Protein AF-A0A316YZF2-F1 (afdb_monomer)

Sequence (271 aa):
MAASLDMATRVAEQAQVIENLRSDVAAAATTIAERNAAVTQRDATIAQRDATITQLLMPAAKQDSLSMQARSDAATAEAAEKEAAEKDEMERLAAAAAARATKRTFEEMSIAPRPSAAMGALDYVHRIHQERSPYAAARAALRAEAYHQGIEPPAPYNPLAREIDPAYEAVHKRVDGKWLLKHKQTADADLDAQRNSLRAKLRAKLPASPPQRCASQRHAPHALLLPAPLALLRARTRTATTSMSRRLGAADLTSNSKGKEARTLSVSEMF

Organism: NCBI:txid58919

Solvent-accessible surface area (backbone atoms only — not comparable to full-atom values): 17089 Å² total; per-residue (Å²): 113,71,71,62,51,54,53,52,51,53,50,52,54,50,51,52,52,52,52,52,52,51,52,53,51,52,55,49,51,52,54,49,52,54,52,51,52,55,49,55,54,49,51,54,53,49,53,52,50,52,52,51,50,51,66,57,47,55,57,50,56,52,50,51,51,51,52,52,48,54,53,49,53,50,52,52,49,54,51,52,53,50,52,50,52,53,50,55,51,51,51,50,53,50,52,53,49,52,54,51,52,56,51,49,55,53,54,53,63,72,69,53,75,76,78,63,91,81,65,58,75,63,62,57,55,53,49,52,57,61,78,68,38,72,65,52,60,53,50,52,52,55,49,55,54,34,53,75,70,72,42,81,75,77,75,82,85,57,89,83,70,78,70,86,59,69,68,60,60,53,51,52,58,52,51,54,52,53,53,54,51,54,54,48,55,51,53,52,52,52,50,51,52,52,53,51,53,52,51,52,55,51,59,73,69,48,77,78,73,74,79,78,76,78,78,77,78,71,81,74,77,90,74,87,77,80,89,80,83,88,86,81,88,90,83,81,87,80,80,87,82,89,83,85,92,87,81,89,80,85,88,80,91,79,90,85,88,87,79,90,85,87,82,90,84,80,92,85,79,94,129

Radius of gyration: 51.31 Å; Cα contacts (8 Å, |Δi|>4): 9; chains: 1; bounding box: 116×52×146 Å

Mean predicted aligned error: 21.2 Å

Structure (mmCIF, N/CA/C/O backbone):
data_AF-A0A316YZF2-F1
#
_entry.id   AF-A0A316YZF2-F1
#
loop_
_atom_site.group_PDB
_atom_site.id
_atom_site.type_symbol
_atom_site.label_atom_id
_atom_site.label_alt_id
_atom_site.label_comp_id
_atom_site.label_asym_id
_atom_site.label_entity_id
_atom_site.label_seq_id
_atom_site.pdbx_PDB_ins_code
_atom_site.Cartn_x
_atom_site.Cartn_y
_atom_site.Cartn_z
_atom_site.occupancy
_atom_site.B_iso_or_equiv
_atom_site.auth_seq_id
_atom_site.auth_comp_id
_atom_site.auth_asym_id
_atom_site.auth_atom_id
_atom_site.pdbx_PDB_model_num
ATOM 1 N N . MET A 1 1 ? 49.085 -6.180 -64.109 1.00 73.56 1 MET A N 1
ATOM 2 C CA . MET A 1 1 ? 48.179 -5.013 -64.217 1.00 73.56 1 MET A CA 1
ATOM 3 C C . MET A 1 1 ? 46.718 -5.352 -63.902 1.00 73.56 1 MET A C 1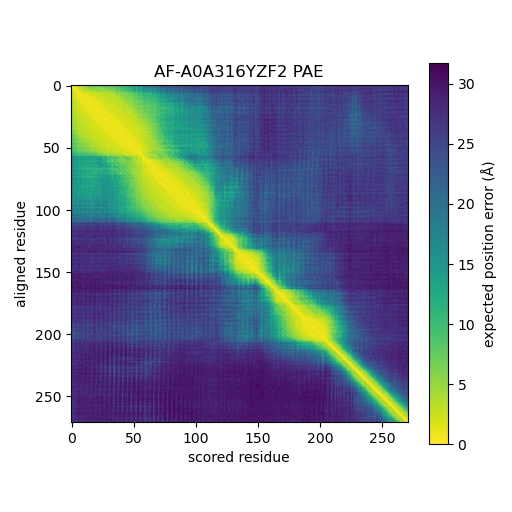
ATOM 5 O O . MET A 1 1 ? 46.104 -4.588 -63.178 1.00 73.56 1 MET A O 1
ATOM 9 N N . ALA A 1 2 ? 46.153 -6.484 -64.350 1.00 81.88 2 ALA A N 1
ATOM 10 C CA . ALA A 1 2 ? 44.760 -6.839 -64.018 1.00 81.88 2 ALA A CA 1
ATOM 11 C C . ALA A 1 2 ? 44.511 -7.076 -62.508 1.00 81.88 2 ALA A C 1
ATOM 13 O O . ALA A 1 2 ? 43.564 -6.537 -61.951 1.00 81.88 2 ALA A O 1
ATOM 14 N N . ALA A 1 3 ? 45.405 -7.801 -61.821 1.00 84.56 3 ALA A N 1
ATOM 15 C CA . ALA A 1 3 ? 45.267 -8.081 -60.385 1.00 84.56 3 ALA A CA 1
ATOM 16 C C . ALA A 1 3 ? 45.357 -6.824 -59.492 1.00 84.56 3 ALA A C 1
ATOM 18 O O . ALA A 1 3 ? 44.678 -6.733 -58.475 1.00 84.56 3 ALA A O 1
ATOM 19 N N . SER A 1 4 ? 46.165 -5.831 -59.882 1.00 85.94 4 SER A N 1
ATOM 20 C CA . SER A 1 4 ? 46.265 -4.557 -59.157 1.00 85.94 4 SER A CA 1
ATOM 21 C C . SER A 1 4 ? 45.021 -3.684 -59.336 1.00 85.94 4 SER A C 1
ATOM 23 O O . SER A 1 4 ? 44.677 -2.930 -58.432 1.00 85.94 4 SER A O 1
ATOM 25 N N . LEU A 1 5 ? 44.339 -3.797 -60.482 1.00 88.56 5 LEU A N 1
ATOM 26 C CA . LEU A 1 5 ? 43.092 -3.081 -60.744 1.00 88.56 5 LEU A CA 1
ATOM 27 C C . LEU A 1 5 ? 41.938 -3.656 -59.901 1.00 88.56 5 LEU A C 1
ATOM 29 O O . LEU A 1 5 ? 41.233 -2.896 -59.252 1.00 88.56 5 LEU A O 1
ATOM 33 N N . ASP A 1 6 ? 41.811 -4.988 -59.835 1.00 95.12 6 ASP A N 1
ATOM 34 C CA . ASP A 1 6 ? 40.805 -5.681 -59.005 1.00 95.12 6 ASP A CA 1
ATOM 35 C C . ASP A 1 6 ? 40.971 -5.354 -57.509 1.00 95.12 6 ASP A C 1
ATOM 37 O O . ASP A 1 6 ? 40.004 -5.052 -56.812 1.00 95.12 6 ASP A O 1
ATOM 41 N N . MET A 1 7 ? 42.213 -5.317 -57.013 1.00 95.38 7 MET A N 1
ATOM 42 C CA . MET A 1 7 ? 42.480 -4.933 -55.623 1.00 95.38 7 MET A CA 1
ATOM 43 C C . MET A 1 7 ? 42.056 -3.486 -55.325 1.00 95.38 7 MET A C 1
ATOM 45 O O . MET A 1 7 ? 41.460 -3.233 -54.279 1.00 95.38 7 MET A O 1
ATOM 49 N N . ALA A 1 8 ? 42.318 -2.545 -56.237 1.00 94.69 8 ALA A N 1
ATOM 50 C CA . ALA A 1 8 ? 41.901 -1.153 -56.076 1.00 94.69 8 ALA A CA 1
ATOM 51 C C . ALA A 1 8 ? 40.369 -1.008 -56.064 1.00 94.69 8 ALA A C 1
ATOM 53 O O . ALA A 1 8 ? 39.833 -0.279 -55.229 1.00 94.69 8 ALA A O 1
ATOM 54 N N . THR A 1 9 ? 39.662 -1.746 -56.927 1.00 96.44 9 THR A N 1
ATOM 55 C CA . THR A 1 9 ? 38.192 -1.777 -56.947 1.00 96.44 9 THR A CA 1
ATOM 56 C C . THR A 1 9 ? 37.626 -2.301 -55.629 1.00 96.44 9 THR A C 1
ATOM 58 O O . THR A 1 9 ? 36.774 -1.648 -55.033 1.00 96.44 9 THR A O 1
ATOM 61 N N . ARG A 1 10 ? 38.158 -3.411 -55.102 1.00 96.94 10 ARG A N 1
ATOM 62 C CA . ARG A 1 10 ? 37.716 -3.963 -53.809 1.00 96.94 10 ARG A CA 1
ATOM 63 C C . ARG A 1 10 ? 37.952 -3.005 -52.643 1.00 96.94 10 ARG A C 1
ATOM 65 O O . ARG A 1 10 ? 37.109 -2.905 -51.757 1.00 96.94 10 ARG A O 1
ATOM 72 N N . VAL A 1 11 ? 39.078 -2.289 -52.632 1.00 97.19 11 VAL A N 1
ATOM 73 C CA . VAL A 1 11 ? 39.357 -1.273 -51.602 1.00 97.19 11 VAL A CA 1
ATOM 74 C C . VAL A 1 11 ? 38.361 -0.113 -51.697 1.00 97.19 11 VAL A C 1
ATOM 76 O O . VAL A 1 11 ? 37.875 0.349 -50.667 1.00 97.19 11 VAL A O 1
ATOM 79 N N . ALA A 1 12 ? 38.011 0.328 -52.908 1.00 96.44 12 ALA A N 1
ATOM 80 C CA . ALA A 1 12 ? 37.011 1.375 -53.109 1.00 96.44 12 ALA A CA 1
ATOM 81 C C . ALA A 1 12 ? 35.610 0.936 -52.641 1.00 96.44 12 ALA A C 1
ATOM 83 O O . ALA A 1 12 ? 34.928 1.689 -51.947 1.00 96.44 12 ALA A O 1
ATOM 84 N N . GLU A 1 13 ? 35.207 -0.299 -52.946 1.00 97.75 13 GLU A N 1
ATOM 85 C CA . GLU A 1 13 ? 33.948 -0.880 -52.461 1.00 97.75 13 GLU A CA 1
ATOM 86 C C . GLU A 1 13 ? 33.918 -0.967 -50.930 1.00 97.75 13 GLU A C 1
ATOM 88 O O . GLU A 1 13 ? 32.940 -0.563 -50.301 1.00 97.75 13 GLU A O 1
ATOM 93 N N . GLN A 1 14 ? 35.006 -1.431 -50.309 1.00 97.88 14 GLN A N 1
ATOM 94 C CA . GLN A 1 14 ? 35.125 -1.480 -48.850 1.00 97.88 14 GLN A CA 1
ATOM 95 C C . GLN A 1 14 ? 35.063 -0.088 -48.215 1.00 97.88 14 GLN A C 1
ATOM 97 O O . GLN A 1 14 ? 34.390 0.084 -47.199 1.00 97.88 14 GLN A O 1
ATOM 102 N N . ALA A 1 15 ? 35.721 0.910 -48.808 1.00 97.69 15 ALA A N 1
ATOM 103 C CA . ALA A 1 15 ? 35.658 2.290 -48.335 1.00 97.69 15 ALA A CA 1
ATOM 104 C C . ALA A 1 15 ? 34.223 2.837 -48.388 1.00 97.69 15 ALA A C 1
ATOM 106 O O . ALA A 1 15 ? 33.769 3.449 -47.421 1.00 97.69 15 ALA A O 1
ATOM 107 N N . GLN A 1 16 ? 33.483 2.546 -49.463 1.00 97.75 16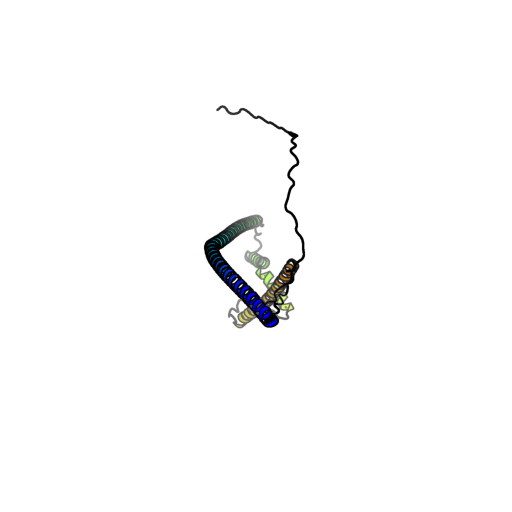 GLN A N 1
ATOM 108 C CA . GLN A 1 16 ? 32.080 2.941 -49.575 1.00 97.75 16 GLN A CA 1
ATOM 109 C C . GLN A 1 16 ? 31.202 2.255 -48.519 1.00 97.75 16 GLN A C 1
ATOM 111 O O . GLN A 1 16 ? 30.347 2.901 -47.914 1.00 97.75 16 GLN A O 1
ATOM 116 N N . VAL A 1 17 ? 31.422 0.963 -48.257 1.00 98.25 17 VAL A N 1
ATOM 117 C CA . VAL A 1 17 ? 30.709 0.233 -47.195 1.00 98.25 17 VAL A CA 1
ATOM 118 C C . VAL A 1 17 ? 31.002 0.836 -45.820 1.00 98.25 17 VAL A C 1
ATOM 120 O O . VAL A 1 17 ? 30.078 1.021 -45.030 1.00 98.25 17 VAL A O 1
ATOM 123 N N . ILE A 1 18 ? 32.262 1.177 -45.532 1.00 97.81 18 ILE A N 1
ATOM 124 C CA . ILE A 1 18 ? 32.652 1.818 -44.267 1.00 97.81 18 ILE A CA 1
ATOM 125 C C . ILE A 1 18 ? 31.955 3.170 -44.107 1.00 97.81 18 ILE A C 1
ATOM 127 O O . ILE A 1 18 ? 31.470 3.474 -43.018 1.00 97.81 18 ILE A O 1
ATOM 131 N N . GLU A 1 19 ? 31.880 3.967 -45.170 1.00 98.19 19 GLU A N 1
ATOM 132 C CA . GLU A 1 19 ? 31.232 5.277 -45.113 1.00 98.19 19 GLU A CA 1
ATOM 133 C C . GLU A 1 19 ? 29.718 5.161 -44.895 1.00 98.19 19 GLU A C 1
ATOM 135 O O . GLU A 1 19 ? 29.160 5.856 -44.044 1.00 98.19 19 GLU A O 1
ATOM 140 N N . ASN A 1 20 ? 29.063 4.203 -45.558 1.00 98.00 20 ASN A N 1
ATOM 141 C CA . ASN A 1 20 ? 27.649 3.910 -45.320 1.00 98.00 20 ASN A CA 1
ATOM 142 C C . ASN A 1 20 ? 27.406 3.485 -43.859 1.00 98.00 20 ASN A C 1
ATOM 144 O O . ASN A 1 20 ? 26.526 4.030 -43.198 1.00 98.00 20 ASN A O 1
ATOM 148 N N . LEU A 1 21 ? 28.234 2.583 -43.315 1.00 98.25 21 LEU A N 1
ATOM 149 C CA . LEU A 1 21 ? 28.127 2.149 -41.916 1.00 98.25 21 LEU A CA 1
ATOM 150 C C . LEU A 1 21 ? 28.339 3.302 -40.928 1.00 98.25 21 LEU A C 1
ATOM 152 O O . LEU A 1 21 ? 27.662 3.366 -39.904 1.00 98.25 21 LEU A O 1
ATOM 156 N N . ARG A 1 22 ? 29.264 4.226 -41.213 1.00 98.44 22 ARG A N 1
ATOM 157 C CA . ARG A 1 22 ? 29.463 5.430 -40.390 1.00 98.44 22 ARG A CA 1
ATOM 158 C C . ARG A 1 22 ? 28.228 6.321 -40.396 1.00 98.44 22 ARG A C 1
ATOM 160 O O . ARG A 1 22 ? 27.831 6.794 -39.332 1.00 98.44 22 ARG A O 1
ATOM 167 N N . SER A 1 23 ? 27.621 6.516 -41.566 1.00 97.94 23 SER A N 1
ATOM 168 C CA . SER A 1 23 ? 26.380 7.279 -41.710 1.00 97.94 23 SER A CA 1
ATOM 169 C C . SER A 1 23 ? 25.235 6.645 -40.911 1.00 97.94 23 SER A C 1
ATOM 171 O O . SER A 1 23 ? 24.594 7.325 -40.107 1.00 97.94 23 SER A O 1
ATOM 173 N N . ASP A 1 24 ? 25.055 5.327 -41.027 1.00 97.88 24 ASP A N 1
ATOM 174 C CA . ASP A 1 24 ? 24.026 4.579 -40.297 1.00 97.88 24 ASP A CA 1
ATOM 175 C C . ASP A 1 24 ? 24.231 4.648 -38.775 1.00 97.88 24 ASP A C 1
ATOM 177 O O . ASP A 1 24 ? 23.280 4.856 -38.016 1.00 97.88 24 ASP A O 1
ATOM 181 N N . VAL A 1 25 ? 25.479 4.522 -38.308 1.00 97.94 25 VAL A N 1
ATOM 182 C CA . VAL A 1 25 ? 25.822 4.643 -36.881 1.00 97.94 25 VAL A CA 1
ATOM 183 C C . VAL A 1 25 ? 25.543 6.054 -36.365 1.00 97.94 25 VAL A C 1
ATOM 185 O O . VAL A 1 25 ? 24.995 6.198 -35.270 1.00 97.94 25 VAL A O 1
ATOM 188 N N . ALA A 1 26 ? 25.866 7.092 -37.138 1.00 97.44 26 ALA A N 1
ATOM 189 C CA . ALA A 1 26 ? 25.570 8.472 -36.762 1.00 97.44 26 ALA A CA 1
ATOM 190 C C . ALA A 1 26 ? 24.053 8.715 -36.656 1.00 97.44 26 ALA A C 1
ATOM 192 O O . ALA A 1 26 ? 23.587 9.282 -35.666 1.00 97.44 26 ALA A O 1
ATOM 193 N N . ALA A 1 27 ? 23.268 8.216 -37.615 1.00 97.62 27 ALA A N 1
ATOM 194 C CA . ALA A 1 27 ? 21.808 8.311 -37.581 1.00 97.62 27 ALA A CA 1
ATOM 195 C C . ALA A 1 27 ? 21.198 7.554 -36.384 1.00 97.62 27 ALA A C 1
ATOM 197 O O . ALA A 1 27 ? 20.289 8.055 -35.707 1.00 97.62 27 ALA A O 1
ATOM 198 N N . ALA A 1 28 ? 21.727 6.367 -36.071 1.00 97.69 28 ALA A N 1
ATOM 199 C CA . ALA A 1 28 ? 21.315 5.595 -34.904 1.00 97.69 28 ALA A CA 1
ATOM 200 C C . ALA A 1 28 ? 21.647 6.319 -33.589 1.00 97.69 28 ALA A C 1
ATOM 202 O O . ALA A 1 28 ? 20.812 6.345 -32.683 1.00 97.69 28 ALA A O 1
ATOM 203 N N . ALA A 1 29 ? 22.821 6.948 -33.488 1.00 98.00 29 ALA A N 1
ATOM 204 C CA . ALA A 1 29 ? 23.225 7.710 -32.309 1.00 98.00 29 ALA A CA 1
ATOM 205 C C . ALA A 1 29 ? 22.286 8.898 -32.042 1.00 98.00 29 ALA A C 1
ATOM 207 O O . ALA A 1 29 ? 21.829 9.067 -30.909 1.00 98.00 29 ALA A O 1
ATOM 208 N N . THR A 1 30 ? 21.918 9.659 -33.079 1.00 98.12 30 THR A N 1
ATOM 209 C CA . THR A 1 30 ? 20.923 10.740 -32.962 1.00 98.12 30 THR A CA 1
ATOM 210 C C . THR A 1 30 ? 19.566 10.203 -32.507 1.00 98.12 30 THR A C 1
ATOM 212 O O . THR A 1 30 ? 18.990 10.713 -31.547 1.00 98.12 30 THR A O 1
ATOM 215 N N . THR A 1 31 ? 19.095 9.106 -33.108 1.00 98.06 31 THR A N 1
ATOM 216 C CA . THR A 1 31 ? 17.823 8.469 -32.718 1.00 98.06 31 THR A CA 1
ATOM 217 C C . THR A 1 31 ? 17.829 8.019 -31.250 1.00 98.06 31 THR A C 1
ATOM 219 O O . THR A 1 31 ? 16.824 8.135 -30.545 1.00 98.06 31 THR A O 1
ATOM 222 N N . ILE A 1 32 ? 18.953 7.484 -30.763 1.00 97.69 32 ILE A N 1
ATOM 223 C CA . ILE A 1 32 ? 19.111 7.080 -29.359 1.00 97.69 32 ILE A CA 1
ATOM 224 C C . ILE A 1 32 ? 19.069 8.304 -28.441 1.00 97.69 32 ILE A C 1
ATOM 226 O O . ILE A 1 32 ? 18.388 8.263 -27.415 1.00 97.69 32 ILE A O 1
ATOM 230 N N . ALA A 1 33 ? 19.743 9.394 -28.809 1.00 97.81 33 ALA A N 1
ATOM 231 C CA . ALA A 1 33 ? 19.742 10.627 -28.028 1.00 97.81 33 ALA A CA 1
ATOM 232 C C . ALA A 1 33 ? 18.326 11.215 -27.887 1.00 97.81 33 ALA A C 1
ATOM 234 O O . ALA A 1 33 ? 17.907 11.548 -26.777 1.00 97.81 33 ALA A O 1
ATOM 235 N N . GLU A 1 34 ? 17.553 11.254 -28.974 1.00 98.12 34 GLU A N 1
ATOM 236 C CA . GLU A 1 34 ? 16.156 11.709 -28.964 1.00 98.12 34 GLU A CA 1
ATOM 237 C C . GLU A 1 34 ? 15.265 10.832 -28.075 1.00 98.12 34 GLU A C 1
ATOM 239 O O . GLU A 1 34 ? 14.472 11.336 -27.274 1.00 98.12 34 GLU A O 1
ATOM 244 N N . ARG A 1 35 ? 15.418 9.504 -28.160 1.00 98.19 35 ARG A N 1
ATOM 245 C CA . ARG A 1 35 ? 14.675 8.569 -27.302 1.00 98.19 35 ARG A CA 1
ATOM 246 C C . ARG A 1 35 ? 15.029 8.742 -25.831 1.00 98.19 35 ARG A C 1
ATOM 248 O O . ARG A 1 35 ? 14.124 8.727 -25.001 1.00 98.19 35 ARG A O 1
ATOM 255 N N . ASN A 1 36 ? 16.307 8.930 -25.512 1.00 98.19 36 ASN A N 1
ATOM 256 C CA . ASN A 1 36 ? 16.749 9.164 -24.140 1.00 98.19 36 ASN A CA 1
ATOM 257 C C . ASN A 1 36 ? 16.162 10.465 -23.584 1.00 98.19 36 ASN A C 1
ATOM 259 O O . ASN A 1 36 ? 15.626 10.454 -22.479 1.00 98.19 36 ASN A O 1
ATOM 263 N N . ALA A 1 37 ? 16.158 11.547 -24.368 1.00 97.69 37 ALA A N 1
ATOM 264 C CA . ALA A 1 37 ? 15.516 12.799 -23.970 1.00 97.69 37 ALA A CA 1
ATOM 265 C C . ALA A 1 37 ? 14.010 12.612 -23.696 1.00 97.69 37 ALA A C 1
ATOM 267 O O . ALA A 1 37 ? 13.494 13.085 -22.680 1.00 97.69 37 ALA A O 1
ATOM 268 N N . ALA A 1 38 ? 13.310 11.856 -24.549 1.00 97.44 38 ALA A N 1
ATOM 269 C CA . ALA A 1 38 ? 11.896 11.541 -24.350 1.00 97.44 38 ALA A CA 1
ATOM 270 C C . ALA A 1 38 ? 11.640 10.681 -23.096 1.00 97.44 38 ALA A C 1
ATOM 272 O O . ALA A 1 38 ? 10.624 10.867 -22.423 1.00 97.44 38 ALA A O 1
ATOM 273 N N . VAL A 1 39 ? 12.538 9.747 -22.763 1.00 98.12 39 VAL A N 1
ATOM 274 C CA . VAL A 1 39 ? 12.464 8.958 -21.520 1.00 98.12 39 VAL A CA 1
ATOM 275 C C . VAL A 1 39 ? 12.647 9.862 -20.305 1.00 98.12 39 VAL A C 1
ATOM 277 O O . VAL A 1 39 ? 11.786 9.859 -19.431 1.00 98.12 39 VAL A O 1
ATOM 280 N N . THR A 1 40 ? 13.668 10.721 -20.292 1.00 97.69 40 THR A N 1
ATOM 281 C CA . THR A 1 40 ? 13.892 11.677 -19.195 1.00 97.69 40 THR A CA 1
ATOM 282 C C . THR A 1 40 ? 12.687 12.593 -18.969 1.00 97.69 40 THR A C 1
ATOM 284 O O . THR A 1 40 ? 12.299 12.844 -17.828 1.00 97.69 40 THR A O 1
ATOM 287 N N . GLN A 1 41 ? 12.035 13.057 -20.039 1.00 98.06 41 GLN A N 1
ATOM 288 C CA . GLN A 1 41 ? 10.818 13.865 -19.923 1.00 98.06 41 GLN A CA 1
ATOM 289 C C . GLN A 1 41 ? 9.644 13.078 -19.311 1.00 98.06 41 GLN A C 1
ATOM 291 O O . GLN A 1 41 ? 8.867 13.620 -18.515 1.00 98.06 41 GLN A O 1
ATOM 296 N N . ARG A 1 42 ? 9.499 11.796 -19.667 1.00 98.12 42 ARG A N 1
ATOM 297 C CA . ARG A 1 42 ? 8.471 10.918 -19.088 1.00 98.12 42 ARG A CA 1
ATOM 298 C C . ARG A 1 42 ? 8.735 10.651 -17.613 1.00 98.12 42 ARG A C 1
ATOM 300 O O . ARG A 1 42 ? 7.796 10.763 -16.831 1.00 98.12 42 ARG A O 1
ATOM 307 N N . ASP A 1 43 ? 9.980 10.388 -17.233 1.00 98.31 43 ASP A N 1
ATOM 308 C CA . ASP A 1 43 ? 10.364 10.165 -15.837 1.00 98.31 43 ASP A CA 1
ATOM 309 C C . ASP A 1 43 ? 10.066 11.398 -14.975 1.00 98.31 43 ASP A C 1
ATOM 311 O O . ASP A 1 43 ? 9.472 11.276 -13.904 1.00 98.31 43 ASP A O 1
ATOM 315 N N . ALA A 1 44 ? 10.360 12.602 -15.478 1.00 97.06 44 ALA A N 1
ATOM 316 C CA . ALA A 1 44 ? 9.996 13.848 -14.801 1.00 97.06 44 ALA A CA 1
ATOM 317 C C . ALA A 1 44 ? 8.471 13.994 -14.620 1.00 97.06 44 ALA A C 1
ATOM 319 O O . ALA A 1 44 ? 7.997 14.404 -13.559 1.00 97.06 44 ALA A O 1
ATOM 320 N N . THR A 1 45 ? 7.689 13.610 -15.634 1.00 97.81 45 THR A N 1
ATOM 321 C CA . THR A 1 45 ? 6.217 13.634 -15.568 1.00 97.81 45 THR A CA 1
ATOM 322 C C . THR A 1 45 ? 5.676 12.619 -14.557 1.00 97.81 45 THR A C 1
ATOM 324 O O . THR A 1 45 ? 4.720 12.915 -13.839 1.00 97.81 45 THR A O 1
ATOM 327 N N . ILE A 1 46 ? 6.269 11.423 -14.486 1.00 97.31 46 ILE A N 1
ATOM 328 C CA . ILE A 1 46 ? 5.904 10.390 -13.506 1.00 97.31 46 ILE A CA 1
ATOM 329 C C . ILE A 1 46 ? 6.198 10.890 -12.092 1.00 97.31 46 ILE A C 1
ATOM 331 O O . ILE A 1 46 ? 5.297 10.883 -11.259 1.00 97.31 46 ILE A O 1
ATOM 335 N N . ALA A 1 47 ? 7.393 11.433 -11.848 1.00 96.25 47 ALA A N 1
ATOM 336 C CA . ALA A 1 47 ? 7.762 11.983 -10.546 1.00 96.25 47 ALA A CA 1
ATOM 337 C C . ALA A 1 47 ? 6.802 13.097 -10.085 1.00 96.25 47 ALA A C 1
ATOM 339 O O . ALA A 1 47 ? 6.411 13.145 -8.917 1.00 96.25 47 ALA A O 1
ATOM 340 N N . GLN A 1 48 ? 6.362 13.965 -11.004 1.00 97.25 48 GLN A N 1
ATOM 341 C CA . GLN A 1 48 ? 5.361 14.988 -10.700 1.00 97.25 48 GLN A CA 1
ATOM 342 C C . GLN A 1 48 ? 4.013 14.370 -10.300 1.00 97.25 48 GLN A C 1
ATOM 344 O O . GLN A 1 48 ? 3.399 14.808 -9.326 1.00 97.25 48 GLN A O 1
ATOM 349 N N . ARG A 1 49 ? 3.554 13.343 -11.025 1.00 96.56 49 ARG A N 1
ATOM 350 C CA . ARG A 1 49 ? 2.302 12.638 -10.709 1.00 96.56 49 ARG A CA 1
ATOM 351 C C . ARG A 1 49 ? 2.378 11.925 -9.364 1.00 96.56 49 ARG A C 1
ATOM 353 O O . ARG A 1 49 ? 1.428 12.027 -8.594 1.00 96.56 49 ARG A O 1
ATOM 360 N N . ASP A 1 50 ? 3.493 11.274 -9.055 1.00 96.75 50 ASP A N 1
ATOM 361 C CA . ASP A 1 50 ? 3.697 10.587 -7.776 1.00 96.75 50 ASP A CA 1
ATOM 362 C C . ASP A 1 50 ? 3.683 11.568 -6.596 1.00 96.75 50 ASP A C 1
ATOM 364 O O . ASP A 1 50 ? 3.072 11.294 -5.556 1.00 96.75 50 ASP A O 1
ATOM 368 N N . ALA A 1 51 ? 4.274 12.755 -6.771 1.00 93.62 51 ALA A N 1
ATOM 369 C CA . ALA A 1 51 ? 4.193 13.826 -5.783 1.00 93.62 51 ALA A CA 1
ATOM 370 C C . ALA A 1 51 ? 2.741 14.290 -5.568 1.00 93.62 51 ALA A C 1
ATOM 372 O O . ALA A 1 51 ? 2.299 14.412 -4.424 1.00 93.62 51 ALA A O 1
ATOM 373 N N . THR A 1 52 ? 1.969 14.486 -6.643 1.00 95.62 52 THR A N 1
ATOM 374 C CA . THR A 1 52 ? 0.541 14.836 -6.550 1.00 95.62 52 THR A CA 1
ATOM 375 C C . THR A 1 52 ? -0.276 13.737 -5.869 1.00 95.62 52 THR A C 1
ATOM 377 O O . THR A 1 52 ? -1.073 14.033 -4.983 1.00 95.62 52 THR A O 1
ATOM 380 N N . ILE A 1 53 ? -0.064 12.467 -6.223 1.00 94.38 53 ILE A N 1
ATOM 381 C CA . ILE A 1 53 ? -0.750 11.329 -5.595 1.00 94.38 53 ILE A CA 1
ATOM 382 C C . ILE A 1 53 ? -0.459 11.298 -4.092 1.00 94.38 53 ILE A C 1
ATOM 384 O O . ILE A 1 53 ? -1.383 11.182 -3.290 1.00 94.38 53 ILE A O 1
ATOM 388 N N . THR A 1 54 ? 0.801 11.475 -3.698 1.00 92.12 54 THR A N 1
ATOM 389 C CA . THR A 1 54 ? 1.200 11.513 -2.283 1.00 92.12 54 THR A CA 1
ATOM 390 C C . THR A 1 54 ? 0.513 12.660 -1.537 1.00 92.12 54 THR A C 1
ATOM 392 O O . THR A 1 54 ? -0.036 12.453 -0.453 1.00 92.12 54 THR A O 1
ATOM 395 N N . GLN A 1 55 ? 0.473 13.855 -2.138 1.00 91.44 55 GLN A N 1
ATOM 396 C CA . GLN A 1 55 ? -0.207 15.024 -1.570 1.00 91.44 55 GLN A CA 1
ATOM 397 C C . GLN A 1 55 ? -1.718 14.828 -1.417 1.00 91.44 55 GLN A C 1
ATOM 399 O O . GLN A 1 55 ? -2.294 15.375 -0.482 1.00 91.44 55 GLN A O 1
ATOM 404 N N . LEU A 1 56 ? -2.362 14.061 -2.300 1.00 92.75 56 LEU A N 1
ATOM 405 C CA . LEU A 1 56 ? -3.799 13.781 -2.228 1.00 92.75 56 LEU A CA 1
ATOM 406 C C . LEU A 1 56 ? -4.132 12.634 -1.264 1.00 92.75 56 LEU A C 1
ATOM 408 O O . LEU A 1 56 ? -5.154 12.684 -0.580 1.00 92.75 56 LEU A O 1
ATOM 412 N N . LEU A 1 57 ? -3.275 11.615 -1.169 1.00 92.75 57 LEU A N 1
ATOM 413 C CA . LEU A 1 57 ? -3.513 10.448 -0.317 1.00 92.75 57 LEU A CA 1
ATOM 414 C C . LEU A 1 57 ? -3.240 10.718 1.166 1.00 92.75 57 LEU A C 1
ATOM 416 O O . LEU A 1 57 ? -3.962 10.195 2.013 1.00 92.75 57 LEU A O 1
ATOM 420 N N . MET A 1 58 ? -2.239 11.536 1.512 1.00 85.56 58 MET A N 1
ATOM 421 C CA . MET A 1 58 ? -1.932 11.826 2.921 1.00 85.56 58 MET A CA 1
ATOM 422 C C . MET A 1 58 ? -3.104 12.487 3.678 1.00 85.56 58 MET A C 1
ATOM 424 O O . MET A 1 58 ? -3.418 12.041 4.786 1.00 85.56 58 MET A O 1
ATOM 428 N N . PRO A 1 59 ? -3.793 13.506 3.128 1.00 87.69 59 PRO A N 1
ATOM 429 C CA . PRO A 1 59 ? -4.980 14.082 3.750 1.00 87.69 59 PRO A CA 1
ATOM 430 C C . PRO A 1 59 ? -6.139 13.091 3.854 1.00 87.69 59 PRO A C 1
ATOM 432 O O . PRO A 1 59 ? -6.788 13.060 4.894 1.00 87.69 59 PRO A O 1
ATOM 435 N N . ALA A 1 60 ? -6.371 12.267 2.826 1.00 86.31 60 ALA A N 1
ATOM 436 C CA . ALA A 1 60 ? -7.431 11.258 2.840 1.00 86.31 60 ALA A CA 1
ATOM 437 C C . ALA A 1 60 ? -7.196 10.219 3.948 1.00 86.31 60 ALA A C 1
ATOM 439 O O . ALA A 1 60 ? -8.074 9.989 4.771 1.00 86.31 60 ALA A O 1
ATOM 440 N N . ALA A 1 61 ? -5.971 9.697 4.067 1.00 86.38 61 ALA A N 1
ATOM 441 C CA . ALA A 1 61 ? -5.606 8.774 5.141 1.00 86.38 61 ALA A CA 1
ATOM 442 C C . ALA A 1 61 ? -5.758 9.404 6.539 1.00 86.38 61 ALA A C 1
ATOM 444 O O . ALA A 1 61 ? -6.160 8.735 7.492 1.00 86.38 61 ALA A O 1
ATOM 445 N N . LYS A 1 62 ? -5.464 10.706 6.671 1.00 88.75 62 LYS A N 1
ATOM 446 C CA . LYS A 1 62 ? -5.689 11.454 7.916 1.00 88.75 62 LYS A CA 1
ATOM 447 C C . LYS A 1 62 ? -7.180 11.660 8.204 1.00 88.75 62 LYS A C 1
ATOM 449 O O . LYS A 1 62 ? -7.586 11.604 9.359 1.00 88.75 62 LYS A O 1
ATOM 454 N N . GLN A 1 63 ? -8.000 11.910 7.188 1.00 85.44 63 GLN A N 1
ATOM 455 C CA . GLN A 1 63 ? -9.452 12.012 7.353 1.00 85.44 63 GLN A CA 1
ATOM 456 C C . GLN A 1 63 ? -10.061 10.665 7.749 1.00 85.44 63 GLN A C 1
ATOM 458 O O . GLN A 1 63 ? -10.884 10.619 8.663 1.00 85.44 63 GLN A O 1
ATOM 463 N N . ASP A 1 64 ? -9.600 9.570 7.147 1.00 92.19 64 ASP A N 1
ATOM 464 C CA . ASP A 1 64 ? -10.045 8.221 7.486 1.00 92.19 64 ASP A CA 1
ATOM 465 C C . ASP A 1 64 ? -9.705 7.873 8.936 1.00 92.19 64 ASP A C 1
ATOM 467 O O . ASP A 1 64 ? -10.576 7.403 9.671 1.00 92.19 64 ASP A O 1
ATOM 471 N N . SER A 1 65 ? -8.481 8.167 9.388 1.00 90.25 65 SER A N 1
ATOM 472 C CA . SER A 1 65 ? -8.086 7.910 10.777 1.00 90.25 65 SER A CA 1
ATOM 473 C C . SER A 1 65 ? -8.901 8.732 11.777 1.00 90.25 65 SER A C 1
ATOM 475 O O . SER A 1 65 ? -9.359 8.183 12.778 1.00 90.25 65 SER A O 1
ATOM 477 N N . LEU A 1 66 ? -9.172 10.007 11.480 1.00 90.25 66 LEU A N 1
ATOM 478 C CA . LEU A 1 66 ? -10.050 10.848 12.300 1.00 90.25 66 LEU A CA 1
ATOM 479 C C . LEU A 1 66 ? -11.491 10.325 12.324 1.00 90.25 66 LEU A C 1
ATOM 481 O O . LEU A 1 66 ? -12.124 10.322 13.378 1.00 90.25 66 LEU A O 1
ATOM 485 N N . SER A 1 67 ? -12.008 9.838 11.194 1.00 93.25 67 SER A N 1
ATOM 486 C CA . SER A 1 67 ? -13.356 9.265 11.126 1.00 93.25 67 SER A CA 1
ATOM 487 C C . SER A 1 67 ? -13.476 7.966 11.930 1.00 93.25 67 SER A C 1
ATOM 489 O O . SER A 1 67 ? -14.480 7.742 12.606 1.00 93.25 67 SER A O 1
ATOM 491 N N . MET A 1 68 ? -12.438 7.125 11.906 1.00 93.62 68 MET A N 1
ATOM 492 C CA . MET A 1 68 ? -12.377 5.890 12.688 1.00 93.62 68 MET A CA 1
ATOM 493 C C . MET A 1 68 ? -12.268 6.192 14.181 1.00 93.62 68 MET A C 1
ATOM 495 O O . MET A 1 68 ? -12.954 5.547 14.973 1.00 93.62 68 MET A O 1
ATOM 499 N N . GLN A 1 69 ? -11.486 7.208 14.557 1.00 94.25 69 GLN A N 1
ATOM 500 C CA . GLN A 1 69 ? -11.408 7.677 15.939 1.00 94.25 69 GLN A CA 1
ATOM 501 C C . GLN A 1 69 ? -12.770 8.186 16.427 1.00 94.25 69 GLN A C 1
ATOM 503 O O . GLN A 1 69 ? -13.256 7.716 17.447 1.00 94.25 69 GLN A O 1
ATOM 508 N N . ALA A 1 70 ? -13.444 9.042 15.654 1.00 93.69 70 ALA A N 1
ATOM 509 C CA . ALA A 1 70 ? -14.766 9.558 16.014 1.00 93.69 70 ALA A CA 1
ATOM 510 C C . ALA A 1 70 ? -15.817 8.443 16.171 1.00 93.69 70 ALA A C 1
ATOM 512 O O . ALA A 1 70 ? -16.654 8.500 17.068 1.00 93.69 70 ALA A O 1
ATOM 513 N N . ARG A 1 71 ? -15.763 7.399 15.332 1.00 95.50 71 ARG A N 1
ATOM 514 C CA . ARG A 1 71 ? -16.629 6.214 15.474 1.00 95.50 71 ARG A CA 1
ATOM 515 C C . ARG A 1 71 ? -16.312 5.414 16.734 1.00 95.50 71 ARG A C 1
ATOM 517 O O . ARG A 1 71 ? -17.234 4.930 17.382 1.00 95.50 71 ARG A O 1
ATOM 524 N N . SER A 1 72 ? -15.031 5.273 17.071 1.00 95.94 72 SER A N 1
ATOM 525 C CA . SER A 1 72 ? -14.603 4.615 18.307 1.00 95.94 72 SER A CA 1
ATOM 526 C C . SER A 1 72 ? -15.082 5.386 19.536 1.00 95.94 72 SER A C 1
ATOM 528 O O . SER A 1 72 ? -15.640 4.780 20.443 1.00 95.94 72 SER A O 1
ATOM 530 N N . ASP A 1 73 ? -14.915 6.708 19.543 1.00 95.69 73 ASP A N 1
ATOM 531 C CA . ASP A 1 73 ? -15.323 7.575 20.652 1.00 95.69 73 ASP A CA 1
ATOM 532 C C . ASP A 1 73 ? -16.855 7.606 20.815 1.00 95.69 73 ASP A C 1
ATOM 534 O O . ASP A 1 73 ? -17.373 7.608 21.929 1.00 95.69 73 ASP A O 1
ATOM 538 N N . ALA A 1 74 ? -17.606 7.558 19.710 1.00 94.50 74 ALA A N 1
ATOM 539 C CA . ALA A 1 74 ? -19.062 7.428 19.758 1.00 94.50 74 ALA A CA 1
ATOM 540 C C . ALA A 1 74 ? -19.504 6.067 20.325 1.00 94.50 74 ALA A C 1
ATOM 542 O O . ALA A 1 74 ? -20.431 6.004 21.130 1.00 94.50 74 ALA A O 1
ATOM 543 N N . ALA A 1 75 ? -18.827 4.979 19.945 1.00 95.19 75 ALA A N 1
ATOM 544 C CA . ALA A 1 75 ? -19.137 3.644 20.451 1.00 95.19 75 ALA A CA 1
ATOM 545 C C . ALA A 1 75 ? -18.831 3.503 21.952 1.00 95.19 75 ALA A C 1
ATOM 547 O O . ALA A 1 75 ? -19.577 2.836 22.670 1.00 95.19 75 ALA A O 1
ATOM 548 N N . THR A 1 76 ? -17.756 4.130 22.444 1.00 95.94 76 THR A N 1
ATOM 549 C CA . THR A 1 76 ? -17.447 4.141 23.882 1.00 95.94 76 THR A CA 1
ATOM 550 C C . THR A 1 76 ? -18.438 4.994 24.668 1.00 95.94 76 THR A C 1
ATOM 552 O O . THR A 1 76 ? -18.832 4.586 25.759 1.00 95.94 76 THR A O 1
ATOM 555 N N . ALA A 1 77 ? -18.896 6.120 24.113 1.00 95.06 77 ALA A N 1
ATOM 556 C CA . ALA A 1 77 ? -19.953 6.928 24.717 1.00 95.06 77 ALA A CA 1
ATOM 557 C C . ALA A 1 77 ? -21.280 6.154 24.821 1.00 95.06 77 ALA A C 1
ATOM 559 O O . ALA A 1 77 ? -21.865 6.095 25.899 1.00 95.06 77 ALA A O 1
ATOM 560 N N . GLU A 1 78 ? -21.711 5.478 23.750 1.00 96.44 78 GLU A N 1
ATOM 561 C CA . GLU A 1 78 ? -22.932 4.657 23.760 1.00 96.44 78 GLU A CA 1
ATOM 562 C C . GLU A 1 78 ? -22.840 3.501 24.774 1.00 96.44 78 GLU A C 1
ATOM 564 O O . GLU A 1 78 ? -23.812 3.181 25.461 1.00 96.44 78 GLU A O 1
ATOM 569 N N . ALA A 1 79 ? -21.667 2.871 24.897 1.00 96.19 79 ALA A N 1
ATOM 570 C CA . ALA A 1 79 ? -21.441 1.825 25.891 1.00 96.19 79 ALA A CA 1
ATOM 571 C C . ALA A 1 79 ? -21.538 2.367 27.327 1.00 96.19 79 ALA A C 1
ATOM 573 O O . ALA A 1 79 ? -22.173 1.734 28.170 1.00 96.19 79 ALA A O 1
ATOM 574 N N . ALA A 1 80 ? -20.966 3.545 27.591 1.00 96.56 80 ALA A N 1
ATOM 575 C CA . ALA A 1 80 ? -21.038 4.191 28.899 1.00 96.56 80 ALA A CA 1
ATOM 576 C C . ALA A 1 80 ? -22.474 4.601 29.269 1.00 96.56 80 ALA A C 1
ATOM 578 O O . ALA A 1 80 ? -22.881 4.438 30.418 1.00 96.56 80 ALA A O 1
ATOM 579 N N . GLU A 1 81 ? -23.265 5.083 28.306 1.00 97.25 81 GLU A N 1
ATOM 580 C CA . GLU A 1 81 ? -24.684 5.398 28.523 1.00 97.25 81 GLU A CA 1
ATOM 581 C C . GLU A 1 81 ? -25.508 4.146 28.853 1.00 97.25 81 GLU A C 1
ATOM 583 O O . GLU A 1 81 ? -26.342 4.180 29.760 1.00 97.25 81 GLU A O 1
ATOM 588 N N . LYS A 1 82 ? -25.253 3.022 28.170 1.00 97.62 82 LYS A N 1
ATOM 589 C CA . LYS A 1 82 ? -25.910 1.741 28.483 1.00 97.62 82 LYS A CA 1
ATOM 590 C C . LYS A 1 82 ? -25.538 1.234 29.871 1.00 97.62 82 LYS A C 1
ATOM 592 O O . LYS A 1 82 ? -26.427 0.836 30.615 1.00 97.62 82 LYS A O 1
ATOM 597 N N . GLU A 1 83 ? -24.260 1.295 30.239 1.00 97.38 83 GLU A N 1
ATOM 598 C CA . GLU A 1 83 ? -23.802 0.899 31.575 1.00 97.38 83 GLU A CA 1
ATOM 599 C C . GLU A 1 83 ? -24.437 1.774 32.670 1.00 97.38 83 GLU A C 1
ATOM 601 O O . GLU A 1 83 ? -24.886 1.259 33.695 1.00 97.38 83 GLU A O 1
ATOM 606 N N . ALA A 1 84 ? -24.542 3.087 32.441 1.00 96.69 84 ALA A N 1
ATOM 607 C CA . ALA A 1 84 ? -25.230 3.996 33.355 1.00 96.69 84 ALA A CA 1
ATOM 608 C C . ALA A 1 84 ? -26.722 3.645 33.496 1.00 96.69 84 ALA A C 1
ATOM 610 O O . ALA A 1 84 ? -27.226 3.561 34.615 1.00 96.69 84 ALA A O 1
ATOM 611 N N . ALA A 1 85 ? -27.412 3.362 32.387 1.00 97.31 85 ALA A N 1
ATOM 612 C CA . ALA A 1 85 ? -28.819 2.964 32.405 1.00 97.31 85 ALA A CA 1
ATOM 613 C C . ALA A 1 85 ? -29.048 1.616 33.116 1.00 97.31 85 ALA A C 1
ATOM 615 O O . ALA A 1 85 ? -29.999 1.476 33.887 1.00 97.31 85 ALA A O 1
ATOM 616 N N . GLU A 1 86 ? -28.174 0.630 32.898 1.00 98.00 86 GLU A N 1
ATOM 617 C CA . GLU A 1 86 ? -28.227 -0.662 33.595 1.00 98.00 86 GLU A CA 1
ATOM 618 C C . GLU A 1 86 ? -27.996 -0.497 35.101 1.00 98.00 86 GLU A C 1
ATOM 620 O O . GLU A 1 86 ? -28.689 -1.118 35.912 1.00 98.00 86 GLU A O 1
ATOM 625 N N . LYS A 1 87 ? -27.061 0.372 35.495 1.00 97.75 87 LYS A N 1
ATOM 626 C CA . LYS A 1 87 ? -26.798 0.678 36.902 1.00 97.75 87 LYS A CA 1
ATOM 627 C C . LYS A 1 87 ? -27.997 1.347 37.578 1.00 97.75 87 LYS A C 1
ATOM 629 O O . LYS A 1 87 ? -28.368 0.929 38.676 1.00 97.75 87 LYS A O 1
ATOM 634 N N . ASP A 1 88 ? -28.622 2.322 36.922 1.00 98.12 88 ASP A N 1
ATOM 635 C CA . ASP A 1 88 ? -29.823 2.998 37.426 1.00 98.12 88 ASP A CA 1
ATOM 636 C C . ASP A 1 88 ? -30.995 2.018 37.605 1.00 98.12 88 ASP A C 1
ATOM 638 O O . ASP A 1 88 ? -31.740 2.093 38.588 1.00 98.12 88 ASP A O 1
ATOM 642 N N . GLU A 1 89 ? -31.155 1.062 36.685 1.00 97.94 89 GLU A N 1
ATOM 643 C CA . GLU A 1 89 ? -32.182 0.022 36.799 1.00 97.94 89 GLU A CA 1
ATOM 644 C C . GLU A 1 89 ? -31.889 -0.944 37.954 1.00 97.94 89 GLU A C 1
ATOM 646 O O . GLU A 1 89 ? -32.780 -1.268 38.744 1.00 97.94 89 GLU A O 1
ATOM 651 N N . MET A 1 90 ? -30.629 -1.351 38.128 1.00 97.44 90 MET A N 1
ATOM 652 C CA . MET A 1 90 ? -30.217 -2.177 39.266 1.00 97.44 90 MET A CA 1
ATOM 653 C C . MET A 1 90 ? -30.459 -1.473 40.606 1.00 97.44 90 MET A C 1
ATOM 655 O O . MET A 1 90 ? -30.917 -2.110 41.560 1.00 97.44 90 MET A O 1
ATOM 659 N N . GLU A 1 91 ? -30.212 -0.165 40.688 1.00 97.94 91 GLU A N 1
ATOM 660 C CA . GLU A 1 91 ? -30.488 0.631 41.887 1.00 97.94 91 GLU A CA 1
ATOM 661 C C . GLU A 1 91 ? -31.996 0.742 42.163 1.00 97.94 91 GLU A C 1
ATOM 663 O O . GLU A 1 91 ? -32.429 0.553 43.306 1.00 97.94 91 GLU A O 1
ATOM 668 N N . ARG A 1 92 ? -32.827 0.933 41.126 1.00 98.00 92 ARG A N 1
ATOM 669 C CA . ARG A 1 92 ? -34.295 0.889 41.263 1.00 98.00 92 ARG A CA 1
ATOM 670 C C . ARG A 1 92 ? -34.792 -0.457 41.777 1.00 98.00 92 ARG A C 1
ATOM 672 O O . ARG A 1 92 ? -35.624 -0.491 42.691 1.00 98.00 92 ARG A O 1
ATOM 679 N N . LEU A 1 93 ? -34.297 -1.562 41.223 1.00 97.75 93 LEU A N 1
ATOM 680 C CA . LEU A 1 93 ? -34.676 -2.909 41.655 1.00 97.75 93 LEU A CA 1
ATOM 681 C C . LEU A 1 93 ? -34.236 -3.181 43.099 1.00 97.75 93 LEU A C 1
ATOM 683 O O . LEU A 1 93 ? -35.014 -3.741 43.878 1.00 97.75 93 LEU A O 1
ATOM 687 N N . ALA A 1 94 ? -33.038 -2.736 43.487 1.00 97.12 94 ALA A N 1
ATOM 688 C CA . ALA A 1 94 ? -32.544 -2.842 44.858 1.00 97.12 94 ALA A CA 1
ATOM 689 C C . ALA A 1 94 ? -33.404 -2.031 45.844 1.00 97.12 94 ALA A C 1
ATOM 691 O O . ALA A 1 94 ? -33.805 -2.556 46.888 1.00 97.12 94 ALA A O 1
ATOM 692 N N . ALA A 1 95 ? -33.765 -0.792 45.498 1.00 96.81 95 ALA A N 1
ATOM 693 C CA . ALA A 1 95 ? -34.647 0.045 46.311 1.00 96.81 95 ALA A CA 1
ATOM 694 C C . ALA A 1 95 ? -36.050 -0.573 46.462 1.00 96.81 95 ALA A C 1
ATOM 696 O O . ALA A 1 95 ? -36.600 -0.625 47.567 1.00 96.81 95 ALA A O 1
ATOM 697 N N . ALA A 1 96 ? -36.614 -1.117 45.379 1.00 96.88 96 ALA A N 1
ATOM 698 C CA . ALA A 1 96 ? -37.900 -1.810 45.413 1.00 96.88 96 ALA A CA 1
ATOM 699 C C . ALA A 1 96 ? -37.853 -3.087 46.272 1.00 96.88 96 ALA A C 1
ATOM 701 O O . ALA A 1 96 ? -38.797 -3.373 47.015 1.00 96.88 96 ALA A O 1
ATOM 702 N N . ALA A 1 97 ? -36.759 -3.851 46.208 1.00 96.31 97 ALA A N 1
ATOM 703 C CA . ALA A 1 97 ? -36.554 -5.029 47.047 1.00 96.31 97 ALA A CA 1
ATOM 704 C C . ALA A 1 97 ? -36.449 -4.659 48.536 1.00 96.31 97 ALA A C 1
ATOM 706 O O . ALA A 1 97 ? -37.096 -5.300 49.369 1.00 96.31 97 ALA A O 1
ATOM 707 N N . ALA A 1 98 ? -35.718 -3.590 48.867 1.00 95.19 98 ALA A N 1
ATOM 708 C CA . ALA A 1 98 ? -35.624 -3.072 50.230 1.00 95.19 98 ALA A CA 1
ATOM 709 C C . ALA A 1 98 ? -37.000 -2.645 50.775 1.00 95.19 98 ALA A C 1
ATOM 711 O O . ALA A 1 98 ? -37.359 -3.019 51.892 1.00 95.19 98 ALA A O 1
ATOM 712 N N . ALA A 1 99 ? -37.815 -1.955 49.970 1.00 94.94 99 ALA A N 1
ATOM 713 C CA . ALA A 1 99 ? -39.177 -1.565 50.347 1.00 94.94 99 ALA A CA 1
ATOM 714 C C . ALA A 1 99 ? -40.110 -2.771 50.581 1.00 94.94 99 ALA A C 1
ATOM 716 O O . ALA A 1 99 ? -40.950 -2.758 51.483 1.00 94.94 99 ALA A O 1
ATOM 717 N N . ARG A 1 100 ? -39.965 -3.850 49.799 1.00 95.25 100 ARG A N 1
ATOM 718 C CA . ARG A 1 100 ? -40.715 -5.100 50.030 1.00 95.25 100 ARG A CA 1
ATOM 719 C C . ARG A 1 100 ? -40.283 -5.789 51.323 1.00 95.25 100 ARG A C 1
ATOM 721 O O . ARG A 1 100 ? -41.135 -6.305 52.043 1.00 95.25 100 ARG A O 1
ATOM 728 N N . ALA A 1 101 ? -38.986 -5.784 51.628 1.00 92.50 101 ALA A N 1
ATOM 729 C CA . ALA A 1 101 ? -38.457 -6.374 52.854 1.00 92.50 101 ALA A CA 1
ATOM 730 C C . ALA A 1 101 ? -38.969 -5.644 54.106 1.00 92.50 101 ALA A C 1
ATOM 732 O O . ALA A 1 101 ? -39.432 -6.301 55.036 1.00 92.50 101 ALA A O 1
ATOM 733 N N . THR A 1 102 ? -38.966 -4.307 54.113 1.00 93.25 102 THR A N 1
ATOM 734 C CA . THR A 1 102 ? -39.489 -3.515 55.243 1.00 93.25 102 THR A CA 1
ATOM 735 C C . THR A 1 102 ? -40.996 -3.682 55.429 1.00 93.25 102 THR A C 1
ATOM 737 O O . THR A 1 102 ? -41.473 -3.753 56.561 1.00 93.25 102 THR A O 1
ATOM 740 N N . LYS A 1 103 ? -41.762 -3.810 54.338 1.00 92.56 103 LYS A N 1
ATOM 741 C CA . LYS A 1 103 ? -43.197 -4.113 54.425 1.00 92.56 103 LYS A CA 1
ATOM 742 C C . LYS A 1 103 ? -43.447 -5.493 55.043 1.00 92.56 103 LYS A C 1
ATOM 744 O O . LYS A 1 103 ? -44.293 -5.621 55.924 1.00 92.56 103 LYS A O 1
ATOM 749 N N . ARG A 1 104 ? -42.682 -6.507 54.627 1.00 89.88 104 ARG A N 1
ATOM 750 C CA . ARG A 1 104 ? -42.801 -7.873 55.155 1.00 89.88 104 ARG A CA 1
ATOM 751 C C . ARG A 1 104 ? -42.468 -7.947 56.644 1.00 89.88 104 ARG A C 1
ATOM 753 O O . ARG A 1 104 ? -43.202 -8.588 57.386 1.00 89.88 104 ARG A O 1
ATOM 760 N N . THR A 1 105 ? -41.411 -7.272 57.104 1.00 86.06 105 THR A N 1
ATOM 761 C CA . THR A 1 105 ? -41.082 -7.250 58.540 1.00 86.06 105 THR A CA 1
ATOM 762 C C . THR A 1 105 ? -42.159 -6.549 59.364 1.00 86.06 105 THR A C 1
ATOM 764 O O . THR A 1 105 ? -42.461 -6.994 60.469 1.00 86.06 105 THR A O 1
ATOM 767 N N . PHE A 1 106 ? -42.784 -5.495 58.831 1.00 83.81 106 PHE A N 1
ATOM 768 C CA . PHE A 1 106 ? -43.919 -4.837 59.481 1.00 83.81 106 PHE A CA 1
ATOM 769 C C . PHE A 1 106 ? -45.149 -5.756 59.590 1.00 83.81 106 PHE A C 1
ATOM 771 O O . PHE A 1 106 ? -45.754 -5.843 60.659 1.00 83.81 106 PHE A O 1
ATOM 778 N N . GLU A 1 107 ? -45.498 -6.481 58.522 1.00 84.69 107 GLU A N 1
ATOM 779 C CA . GLU A 1 107 ? -46.596 -7.462 58.525 1.00 84.69 107 GLU A CA 1
ATOM 780 C C . GLU A 1 107 ? -46.315 -8.653 59.460 1.00 84.69 107 GLU A C 1
ATOM 782 O O . GLU A 1 107 ? -47.195 -9.075 60.206 1.00 84.69 107 GLU A O 1
ATOM 787 N N . GLU A 1 108 ? -45.083 -9.164 59.505 1.00 82.25 108 GLU A N 1
ATOM 788 C CA . GLU A 1 108 ? -44.706 -10.247 60.426 1.00 82.25 108 GLU A CA 1
ATOM 789 C C . GLU A 1 108 ? -44.777 -9.805 61.901 1.00 82.25 108 GLU A C 1
ATOM 791 O O . GLU A 1 108 ? -45.200 -10.580 62.761 1.00 82.25 108 GLU A O 1
ATOM 796 N N . MET A 1 109 ? -44.424 -8.551 62.210 1.00 78.31 109 MET A N 1
ATOM 797 C CA . MET A 1 109 ? -44.550 -8.005 63.568 1.00 78.31 109 MET A CA 1
ATOM 798 C C . MET A 1 109 ? -46.005 -7.777 64.001 1.00 78.31 109 MET A C 1
ATOM 800 O O . MET A 1 109 ? -46.280 -7.826 65.199 1.00 78.31 109 MET A O 1
ATOM 804 N N . SER A 1 110 ? -46.939 -7.543 63.073 1.00 76.19 110 SER A N 1
ATOM 805 C CA . SER A 1 110 ? -48.351 -7.311 63.415 1.00 76.19 110 SER A CA 1
ATOM 806 C C . SER A 1 110 ? -49.131 -8.602 63.702 1.00 76.19 110 SER A C 1
ATOM 808 O O . SER A 1 110 ? -50.143 -8.556 64.400 1.00 76.19 110 SER A O 1
ATOM 810 N N . ILE A 1 111 ? -48.639 -9.750 63.220 1.00 73.75 111 ILE A N 1
ATOM 811 C CA . ILE A 1 111 ? -49.264 -11.076 63.392 1.00 73.75 111 ILE A CA 1
ATOM 812 C C . ILE A 1 111 ? -48.667 -11.844 64.587 1.00 73.75 111 ILE A C 1
ATOM 814 O O . ILE A 1 111 ? -49.267 -12.806 65.072 1.00 73.75 111 ILE A O 1
ATOM 818 N N . ALA A 1 112 ? -47.507 -11.428 65.106 1.00 59.50 112 ALA A N 1
ATOM 819 C CA . ALA A 1 112 ? -46.884 -12.089 66.247 1.00 59.50 112 ALA A CA 1
ATOM 820 C C . ALA A 1 112 ? -47.813 -12.062 67.485 1.00 59.50 112 ALA A C 1
ATOM 822 O O . ALA A 1 112 ? -48.298 -10.991 67.869 1.00 59.50 112 ALA A O 1
ATOM 823 N N . PRO A 1 113 ? -48.067 -13.215 68.138 1.00 60.12 113 PRO A N 1
ATOM 824 C CA . PRO A 1 113 ? -48.904 -13.264 69.328 1.00 60.12 113 PRO A CA 1
ATOM 825 C C . PRO A 1 113 ? -48.291 -12.371 70.407 1.00 60.12 113 PRO A C 1
ATOM 827 O O . PRO A 1 113 ? -47.103 -12.486 70.715 1.00 60.12 113 PRO A O 1
ATOM 830 N N . ARG A 1 114 ? -49.106 -11.468 70.974 1.00 58.12 114 ARG A N 1
ATOM 831 C CA . ARG A 1 114 ? -48.703 -10.640 72.118 1.00 58.12 114 ARG A CA 1
ATOM 832 C C . ARG A 1 114 ? -48.072 -11.560 73.166 1.00 58.12 114 ARG A C 1
ATOM 834 O O . ARG A 1 114 ? -48.711 -12.558 73.513 1.00 58.12 114 ARG A O 1
ATOM 841 N N . PRO A 1 115 ? -46.849 -11.272 73.646 1.00 51.38 115 PRO A N 1
ATOM 842 C CA . PRO A 1 115 ? -46.194 -12.141 74.605 1.00 51.38 115 PRO A CA 1
ATOM 843 C C . PRO A 1 115 ? -47.111 -12.288 75.818 1.00 51.38 115 PRO A C 1
ATOM 845 O O . PRO A 1 115 ? -47.477 -11.306 76.466 1.00 51.38 115 PRO A O 1
ATOM 848 N N . SER A 1 116 ? -47.528 -13.529 76.068 1.00 53.06 116 SER A N 1
ATOM 849 C CA . SER A 1 116 ? -48.172 -13.924 77.314 1.00 53.06 116 SER A CA 1
ATOM 850 C C . SER A 1 116 ? -47.312 -13.402 78.462 1.00 53.06 116 SER A C 1
ATOM 852 O O . SER A 1 116 ? -46.102 -13.636 78.480 1.00 53.06 116 SER A O 1
ATOM 854 N N . ALA A 1 117 ? -47.933 -12.692 79.405 1.00 56.72 117 ALA A N 1
ATOM 855 C CA . ALA A 1 117 ? -47.293 -11.991 80.522 1.00 56.72 117 ALA A CA 1
ATOM 856 C C . ALA A 1 117 ? -46.490 -12.895 81.490 1.00 56.72 117 ALA A C 1
ATOM 858 O O . ALA A 1 117 ? -46.041 -12.433 82.533 1.00 56.72 117 ALA A O 1
ATOM 859 N N . ALA A 1 118 ? -46.311 -14.177 81.163 1.00 53.31 118 ALA A N 1
ATOM 860 C CA . ALA A 1 118 ? -45.658 -15.180 81.991 1.00 53.31 118 ALA A CA 1
ATOM 861 C C . ALA A 1 118 ? -44.164 -15.410 81.677 1.00 53.31 118 ALA A C 1
ATOM 863 O O . ALA A 1 118 ? -43.479 -16.013 82.497 1.00 53.31 118 ALA A O 1
ATOM 864 N N . MET A 1 119 ? -43.628 -14.942 80.541 1.00 51.78 119 MET A N 1
ATOM 865 C CA . MET A 1 119 ? -42.180 -14.993 80.274 1.00 51.78 119 MET A CA 1
ATOM 866 C C . MET A 1 119 ? -41.544 -13.635 80.566 1.00 51.78 119 MET A C 1
ATOM 868 O O . MET A 1 119 ? -41.808 -12.655 79.870 1.00 51.78 119 MET A O 1
ATOM 872 N N . GLY A 1 120 ? -40.707 -13.582 81.606 1.00 55.91 120 GLY A N 1
ATOM 873 C CA . GLY A 1 120 ? -39.968 -12.382 81.986 1.00 55.91 120 GLY A CA 1
ATOM 874 C C . GLY A 1 120 ? -39.196 -11.810 80.795 1.00 55.91 120 GLY A C 1
ATOM 875 O O . GLY A 1 120 ? -38.545 -12.543 80.053 1.00 55.91 120 GLY A O 1
ATOM 876 N N . ALA A 1 121 ? -39.270 -10.490 80.610 1.00 58.00 121 ALA A N 1
ATOM 877 C CA . ALA A 1 121 ? -38.742 -9.773 79.444 1.00 58.00 121 ALA A CA 1
ATOM 878 C C . ALA A 1 121 ? -37.257 -10.061 79.120 1.00 58.00 121 ALA A C 1
ATOM 880 O O . ALA A 1 121 ? -36.827 -9.860 77.987 1.00 58.00 121 ALA A O 1
ATOM 881 N N . LEU A 1 122 ? -36.484 -10.566 80.085 1.00 58.38 122 LEU A N 1
ATOM 882 C CA . LEU A 1 122 ? -35.080 -10.941 79.916 1.00 58.38 122 LEU A CA 1
ATOM 883 C C . LEU A 1 122 ? -34.886 -12.269 79.164 1.00 58.38 122 LEU A C 1
ATOM 885 O O . LEU A 1 122 ? -34.033 -12.331 78.280 1.00 58.38 122 LEU A O 1
ATOM 889 N N . ASP A 1 123 ? -35.701 -13.296 79.425 1.00 59.94 123 ASP A N 1
ATOM 890 C CA . ASP A 1 123 ? -35.552 -14.610 78.772 1.00 59.94 123 ASP A CA 1
ATOM 891 C C . ASP A 1 123 ? -35.955 -14.569 77.295 1.00 59.94 123 ASP A C 1
ATOM 893 O O . ASP A 1 123 ? -35.347 -15.221 76.442 1.00 59.94 123 ASP A O 1
ATOM 897 N N . TYR A 1 124 ? -36.942 -13.737 76.959 1.00 61.06 124 TYR A N 1
ATOM 898 C CA . TYR A 1 124 ? -37.380 -13.551 75.578 1.00 61.06 124 TYR A CA 1
ATOM 899 C C . TYR A 1 124 ? -36.315 -12.846 74.721 1.00 61.06 124 TYR A C 1
ATOM 901 O O . TYR A 1 124 ? -36.016 -13.286 73.607 1.00 61.06 124 TYR A O 1
ATOM 909 N N . VAL A 1 125 ? -35.682 -11.795 75.254 1.00 64.75 125 VAL A N 1
ATOM 910 C CA . VAL A 1 125 ? -34.589 -11.078 74.572 1.00 64.75 125 VAL A CA 1
ATOM 911 C C . VAL A 1 125 ? -33.360 -11.977 74.418 1.00 64.75 125 VAL A C 1
ATOM 913 O O . VAL A 1 125 ? -32.723 -11.975 73.360 1.00 64.75 125 VAL A O 1
ATOM 916 N N . HIS A 1 126 ? -33.055 -12.804 75.423 1.00 62.19 126 HIS A N 1
ATOM 917 C CA . HIS A 1 126 ? -31.903 -13.700 75.369 1.00 62.19 126 HIS A CA 1
ATOM 918 C C . HIS A 1 126 ? -32.064 -14.815 74.322 1.00 62.19 126 HIS A C 1
ATOM 920 O O . HIS A 1 126 ? -31.101 -15.125 73.611 1.00 62.19 126 HIS A O 1
ATOM 926 N N . ARG A 1 127 ? -33.276 -15.367 74.172 1.00 62.03 127 ARG A N 1
ATOM 927 C CA . ARG A 1 127 ? -33.588 -16.405 73.176 1.00 62.03 127 ARG A CA 1
ATOM 928 C C . ARG A 1 127 ? -33.557 -15.873 71.746 1.00 62.03 127 ARG A C 1
ATOM 930 O O . AR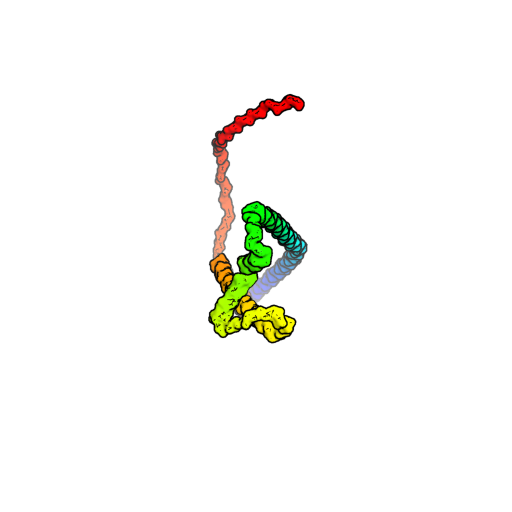G A 1 127 ? -32.953 -16.491 70.873 1.00 62.03 127 ARG A O 1
ATOM 937 N N . ILE A 1 128 ? -34.119 -14.686 71.511 1.00 62.31 128 ILE A N 1
ATOM 938 C CA . ILE A 1 128 ? -34.082 -14.048 70.187 1.00 62.31 128 ILE A CA 1
ATOM 939 C C . ILE A 1 128 ? -32.642 -13.737 69.761 1.00 62.31 128 ILE A C 1
ATOM 941 O O . ILE A 1 128 ? -32.290 -13.953 68.600 1.00 62.31 128 ILE A O 1
ATOM 945 N N . HIS A 1 129 ? -31.782 -13.299 70.684 1.00 59.59 129 HIS A N 1
ATOM 946 C CA . HIS A 1 129 ? -30.368 -13.075 70.375 1.00 59.59 129 HIS A CA 1
ATOM 947 C C . HIS A 1 129 ? -29.591 -14.364 70.070 1.00 59.59 129 HIS A C 1
ATOM 949 O O . HIS A 1 129 ? -28.654 -14.319 69.270 1.00 59.59 129 HIS A O 1
ATOM 955 N N . GLN A 1 130 ? -29.968 -15.499 70.666 1.00 59.31 130 GLN A N 1
ATOM 956 C CA . GLN A 1 130 ? -29.330 -16.791 70.396 1.00 59.31 130 GLN A CA 1
ATOM 957 C C . GLN A 1 130 ? -29.773 -17.401 69.061 1.00 59.31 130 GLN A C 1
ATOM 959 O O . GLN A 1 130 ? -28.931 -17.905 68.322 1.00 59.31 130 GLN A O 1
ATOM 964 N N . GLU A 1 131 ? -31.060 -17.322 68.721 1.00 55.25 131 GLU A N 1
ATOM 965 C CA . GLU A 1 131 ? -31.607 -17.983 67.527 1.00 55.25 131 GLU A CA 1
ATOM 966 C C . GLU A 1 131 ? -31.460 -17.147 66.243 1.00 55.25 131 GLU A C 1
ATOM 968 O O . GLU A 1 131 ? -31.401 -17.710 65.151 1.00 55.25 131 GLU A O 1
ATOM 973 N N . ARG A 1 132 ? -31.369 -15.810 66.338 1.00 55.81 132 ARG A N 1
ATOM 974 C CA . ARG A 1 132 ? -31.328 -14.922 65.156 1.00 55.81 132 ARG A CA 1
ATOM 975 C C . ARG A 1 132 ? -29.984 -14.271 64.863 1.00 55.81 132 ARG A C 1
ATOM 977 O O . ARG A 1 132 ? -29.897 -13.514 63.901 1.00 55.81 132 ARG A O 1
ATOM 984 N N . SER A 1 133 ? -28.937 -14.520 65.647 1.00 58.69 133 SER A N 1
ATOM 985 C CA . SER A 1 133 ? -27.633 -13.932 65.342 1.00 58.69 133 SER A CA 1
ATOM 986 C C . SER A 1 133 ? -26.937 -14.737 64.236 1.00 58.69 133 SER A C 1
ATOM 988 O O . SER A 1 133 ? -26.472 -15.847 64.510 1.00 58.69 133 SER A O 1
ATOM 990 N N . PRO A 1 134 ? -26.781 -14.208 63.003 1.00 60.34 134 PRO A N 1
ATOM 991 C CA . PRO A 1 134 ? -26.022 -14.887 61.944 1.00 60.34 134 PRO A CA 1
ATOM 992 C C . PRO A 1 134 ? -24.569 -15.185 62.364 1.00 60.34 134 PRO A C 1
ATOM 994 O O . PRO A 1 134 ? -23.927 -16.085 61.825 1.00 60.34 134 PRO A O 1
ATOM 997 N N . TYR A 1 135 ? -24.070 -14.503 63.401 1.00 58.59 135 TYR A N 1
ATOM 998 C CA . TYR A 1 135 ? -22.774 -14.768 64.019 1.00 58.59 135 TYR A CA 1
ATOM 999 C C . TYR A 1 135 ? -22.698 -16.072 64.824 1.00 58.59 135 TYR A C 1
ATOM 1001 O O . TYR A 1 135 ? -21.589 -16.570 65.023 1.00 58.59 135 TYR A O 1
ATOM 1009 N N . ALA A 1 136 ? -23.813 -16.617 65.320 1.00 62.31 136 ALA A N 1
ATOM 1010 C CA . ALA A 1 136 ? -23.811 -17.861 66.094 1.00 62.31 136 ALA A CA 1
ATOM 1011 C C . ALA A 1 136 ? -23.606 -19.080 65.180 1.00 62.31 136 ALA A C 1
ATOM 1013 O O . ALA A 1 136 ? -22.741 -19.913 65.449 1.00 62.31 136 ALA A O 1
ATOM 1014 N N . ALA A 1 137 ? -24.321 -19.122 64.051 1.00 66.62 137 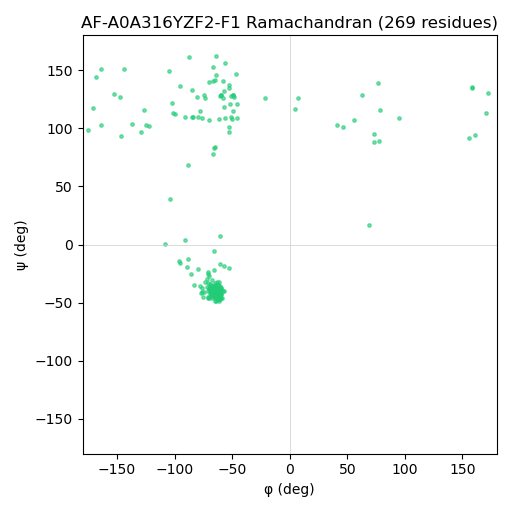ALA A N 1
ATOM 1015 C CA . ALA A 1 137 ? -24.161 -20.162 63.036 1.00 66.62 137 ALA A CA 1
ATOM 1016 C C . ALA A 1 137 ? -22.777 -20.101 62.365 1.00 66.62 137 ALA A C 1
ATOM 1018 O O . ALA A 1 137 ? -22.102 -21.124 62.256 1.00 66.62 137 ALA A O 1
ATOM 1019 N N . ALA A 1 138 ? -22.303 -18.898 62.012 1.00 69.69 138 ALA A N 1
ATOM 1020 C CA . ALA A 1 138 ? -20.961 -18.713 61.457 1.00 69.69 138 ALA A CA 1
ATOM 1021 C C . ALA A 1 138 ? -19.854 -19.159 62.435 1.00 69.69 138 ALA A C 1
ATOM 1023 O O . ALA A 1 138 ? -18.886 -19.796 62.027 1.00 69.69 138 ALA A O 1
ATOM 1024 N N . ARG A 1 139 ? -20.009 -18.905 63.745 1.00 69.12 139 ARG A N 1
ATOM 1025 C CA . ARG A 1 139 ? -19.066 -19.397 64.769 1.00 69.12 139 ARG A CA 1
ATOM 1026 C C . ARG A 1 139 ? -19.102 -20.910 64.951 1.00 69.12 139 ARG A C 1
ATOM 1028 O O . ARG A 1 139 ? -18.053 -21.502 65.191 1.00 69.12 139 ARG A O 1
ATOM 1035 N N . ALA A 1 140 ? -20.277 -21.531 64.869 1.00 70.44 140 ALA A N 1
ATOM 1036 C CA . ALA A 1 140 ? -20.400 -22.984 64.959 1.00 70.44 140 ALA A CA 1
ATOM 1037 C C . ALA A 1 140 ? -19.720 -23.676 63.765 1.00 70.44 140 ALA A C 1
ATOM 1039 O O . ALA A 1 140 ? -18.981 -24.638 63.967 1.00 70.44 140 ALA A O 1
ATOM 1040 N N . ALA A 1 141 ? -19.888 -23.134 62.555 1.00 74.44 141 ALA A N 1
ATOM 1041 C CA . ALA A 1 141 ? -19.219 -23.627 61.351 1.00 74.44 141 ALA A CA 1
ATOM 1042 C C . ALA A 1 141 ? -17.689 -23.488 61.443 1.00 74.44 141 ALA A C 1
ATOM 1044 O O . ALA A 1 141 ? -16.974 -24.466 61.239 1.00 74.44 141 ALA A O 1
ATOM 1045 N N . LEU A 1 142 ? -17.188 -22.318 61.864 1.00 75.50 142 LEU A N 1
ATOM 1046 C CA . LEU A 1 142 ? -15.749 -22.091 62.057 1.00 75.50 142 LEU A CA 1
ATOM 1047 C C . LEU A 1 142 ? -15.138 -23.010 63.130 1.00 75.50 142 LEU A C 1
ATOM 1049 O O . LEU A 1 142 ? -14.004 -23.459 62.981 1.00 75.50 142 LEU A O 1
ATOM 1053 N N . ARG A 1 143 ? -15.879 -23.337 64.201 1.00 73.62 143 ARG A N 1
ATOM 1054 C CA . ARG A 1 143 ? -15.425 -24.319 65.205 1.00 73.62 143 ARG A CA 1
ATOM 1055 C C . ARG A 1 143 ? -15.354 -25.732 64.641 1.00 73.62 143 ARG A C 1
ATOM 1057 O O . ARG A 1 143 ? -14.381 -26.427 64.911 1.00 73.62 143 ARG A O 1
ATOM 1064 N N . ALA A 1 144 ? -16.363 -26.157 63.884 1.00 73.44 144 ALA A N 1
ATOM 1065 C CA . ALA A 1 144 ? -16.373 -27.483 63.272 1.00 73.44 144 ALA A CA 1
ATOM 1066 C C . ALA A 1 144 ? -15.194 -27.660 62.299 1.00 73.44 144 ALA A C 1
ATOM 1068 O O . ALA A 1 144 ? -14.534 -28.697 62.300 1.00 73.44 144 ALA A O 1
ATOM 1069 N N . GLU A 1 145 ? -14.877 -26.620 61.528 1.00 73.31 145 GLU A N 1
ATOM 1070 C CA . GLU A 1 145 ? -13.758 -26.634 60.586 1.00 73.31 145 GLU A CA 1
ATOM 1071 C C . GLU A 1 145 ? -12.390 -26.660 61.295 1.00 73.31 145 GLU A C 1
ATOM 1073 O O . GLU A 1 145 ? -11.504 -27.412 60.889 1.00 73.31 145 GLU A O 1
ATOM 1078 N N . ALA A 1 146 ? -12.235 -25.933 62.410 1.00 72.88 146 ALA A N 1
ATOM 1079 C CA . ALA A 1 146 ? -11.023 -25.969 63.236 1.00 72.88 146 ALA A CA 1
ATOM 1080 C C . ALA A 1 146 ? -10.766 -27.357 63.862 1.00 72.88 146 ALA A C 1
ATOM 1082 O O . ALA A 1 146 ? -9.630 -27.838 63.846 1.00 72.88 146 ALA A O 1
ATOM 1083 N N . TYR A 1 147 ? -11.819 -28.044 64.324 1.00 75.25 147 TYR A N 1
ATOM 1084 C CA . TYR A 1 147 ? -11.714 -29.412 64.849 1.00 75.25 147 TYR A CA 1
ATOM 1085 C C . TYR A 1 147 ? -11.234 -30.412 63.794 1.00 75.25 147 TYR A C 1
ATOM 1087 O O . TYR A 1 147 ? -10.388 -31.257 64.086 1.00 75.25 147 TYR A O 1
ATOM 1095 N N . HIS A 1 148 ? -11.721 -30.302 62.556 1.00 74.69 148 HIS A N 1
ATOM 1096 C CA . HIS A 1 148 ? -11.265 -31.164 61.462 1.00 74.69 148 HIS A CA 1
ATOM 1097 C C . HIS A 1 148 ? -9.794 -30.941 61.086 1.00 74.69 148 HIS A C 1
ATOM 1099 O O . HIS A 1 148 ? -9.165 -31.843 60.536 1.00 74.69 148 HIS A O 1
ATOM 1105 N N . GLN A 1 149 ? -9.230 -29.778 61.414 1.00 81.50 149 GLN A N 1
ATOM 1106 C CA . GLN A 1 149 ? -7.818 -29.461 61.192 1.00 81.50 149 GLN A CA 1
ATOM 1107 C C . GLN A 1 149 ? -6.919 -29.817 62.390 1.00 81.50 149 GLN A C 1
ATOM 1109 O O . GLN A 1 149 ? -5.722 -29.539 62.351 1.00 81.50 149 GLN A O 1
ATOM 1114 N N . GLY A 1 150 ? -7.465 -30.437 63.447 1.00 82.38 150 GLY A N 1
ATOM 1115 C CA . GLY A 1 150 ? -6.716 -30.786 64.659 1.00 82.38 150 GLY A CA 1
ATOM 1116 C C . GLY A 1 150 ? -6.295 -29.574 65.495 1.00 82.38 150 GLY A C 1
ATOM 1117 O O . GLY A 1 150 ? -5.397 -29.685 66.326 1.00 82.38 150 GLY A O 1
ATOM 1118 N N . ILE A 1 151 ? -6.915 -28.413 65.265 1.00 76.19 151 ILE A N 1
ATOM 1119 C CA . ILE A 1 151 ? -6.664 -27.190 66.024 1.00 76.19 151 ILE A CA 1
ATOM 1120 C C . ILE A 1 151 ? -7.657 -27.182 67.185 1.00 76.19 151 ILE A C 1
ATOM 1122 O O . ILE A 1 151 ? -8.861 -27.026 66.970 1.00 76.1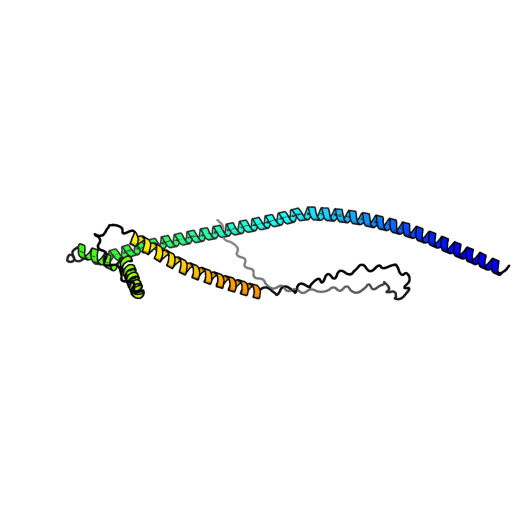9 151 ILE A O 1
ATOM 1126 N N . GLU A 1 152 ? -7.172 -27.371 68.416 1.00 69.44 152 GLU A N 1
ATOM 1127 C CA . GLU A 1 152 ? -8.023 -27.228 69.599 1.00 69.44 152 GLU A CA 1
ATOM 1128 C C . GLU A 1 152 ? -8.615 -25.810 69.627 1.00 69.44 152 GLU A C 1
ATOM 1130 O O . GLU A 1 152 ? -7.870 -24.828 69.522 1.00 69.44 152 GLU A O 1
ATOM 1135 N N . PRO A 1 153 ? -9.949 -25.662 69.720 1.00 59.62 153 PRO A N 1
ATOM 1136 C CA . PRO A 1 153 ? -10.546 -24.342 69.749 1.00 59.62 153 PRO A CA 1
ATOM 1137 C C . PRO A 1 153 ? -10.104 -23.612 71.023 1.00 59.62 153 PRO A C 1
ATOM 1139 O O . PRO A 1 153 ? -10.054 -24.223 72.094 1.00 59.62 153 PRO A O 1
ATOM 1142 N N . PRO A 1 154 ? -9.829 -22.298 70.948 1.00 60.94 154 PRO A N 1
ATOM 1143 C CA . PRO A 1 154 ? -9.506 -21.523 72.135 1.00 60.94 154 PRO A CA 1
ATOM 1144 C C . PRO A 1 154 ? -10.655 -21.622 73.147 1.00 60.94 154 PRO A C 1
ATOM 1146 O O . PRO A 1 154 ? -11.834 -21.623 72.768 1.00 60.94 154 PRO A O 1
ATOM 1149 N N . ALA A 1 155 ? -10.295 -21.727 74.430 1.00 64.50 155 ALA A N 1
ATOM 1150 C CA . ALA A 1 155 ? -11.225 -21.843 75.550 1.00 64.50 155 ALA A CA 1
ATOM 1151 C C . ALA A 1 155 ? -12.373 -20.814 75.450 1.00 64.50 155 ALA A C 1
ATOM 1153 O O . ALA A 1 155 ? -12.172 -19.712 74.925 1.00 64.50 155 ALA A O 1
ATOM 1154 N N . PRO A 1 156 ? -13.591 -21.155 75.920 1.00 55.59 156 PRO A N 1
ATOM 1155 C CA . PRO A 1 156 ? -14.756 -20.289 75.797 1.00 55.59 156 PRO A CA 1
ATOM 1156 C C . PRO A 1 156 ? -14.452 -18.878 76.306 1.00 55.59 156 PRO A C 1
ATOM 1158 O O . PRO A 1 156 ? -13.950 -18.684 77.409 1.00 55.59 156 PRO A O 1
ATOM 1161 N N . TYR A 1 157 ? -14.757 -17.913 75.439 1.00 50.09 157 TYR A N 1
ATOM 1162 C CA . TYR A 1 157 ? -14.522 -16.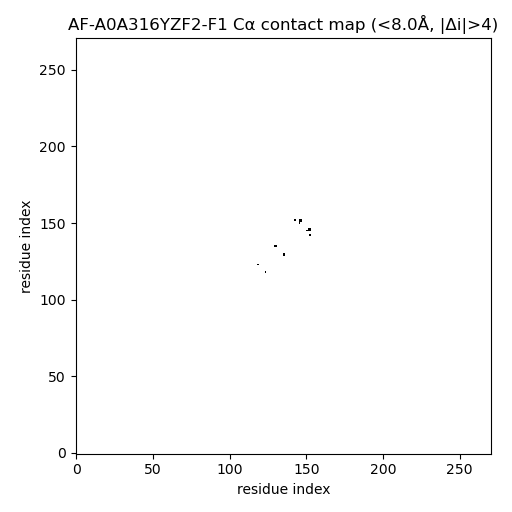485 75.604 1.00 50.09 157 TYR A CA 1
ATOM 1163 C C . TYR A 1 157 ? -14.959 -16.007 76.994 1.00 50.09 157 TYR A C 1
ATOM 1165 O O . TYR A 1 157 ? -16.155 -15.935 77.275 1.00 50.09 157 TYR A O 1
ATOM 1173 N N . ASN A 1 158 ? -13.994 -15.676 77.856 1.00 57.19 158 ASN A N 1
ATOM 1174 C CA . ASN A 1 158 ? -14.258 -14.971 79.101 1.00 57.19 158 ASN A CA 1
ATOM 1175 C C . ASN A 1 158 ? -14.287 -13.464 78.788 1.00 57.19 158 ASN A C 1
ATOM 1177 O O . ASN A 1 158 ? -13.234 -12.897 78.493 1.00 57.19 158 ASN A O 1
ATOM 1181 N N . PRO A 1 159 ? -15.451 -12.789 78.836 1.00 49.53 159 PRO A N 1
ATOM 1182 C CA . PRO A 1 159 ? -15.560 -11.374 78.478 1.00 49.53 159 PRO A CA 1
ATOM 1183 C C . PRO A 1 159 ? -14.804 -10.430 79.434 1.00 49.53 159 PRO A C 1
ATOM 1185 O O . PRO A 1 159 ? -14.730 -9.234 79.157 1.00 49.53 159 PRO A O 1
ATOM 1188 N N . LEU A 1 160 ? -14.226 -10.947 80.527 1.00 47.00 160 LEU A N 1
ATOM 1189 C CA . LEU A 1 160 ? -13.365 -10.200 81.449 1.00 47.00 160 LEU A CA 1
ATOM 1190 C C . LEU A 1 160 ? -11.876 -10.208 81.056 1.00 47.00 160 LEU A C 1
ATOM 1192 O O . LEU A 1 160 ? -11.114 -9.404 81.583 1.00 47.00 160 LEU A O 1
ATOM 1196 N N . ALA A 1 161 ? -11.452 -11.051 80.110 1.00 49.97 161 ALA A N 1
ATOM 1197 C CA . ALA A 1 161 ? -10.085 -11.064 79.585 1.00 49.97 161 ALA A CA 1
ATOM 1198 C C . ALA A 1 161 ? -9.970 -10.093 78.399 1.00 49.97 161 ALA A C 1
ATOM 1200 O O . ALA A 1 161 ? -9.867 -10.491 77.240 1.00 49.97 161 ALA A O 1
ATOM 1201 N N . ARG A 1 162 ? -10.082 -8.792 78.683 1.00 42.44 162 ARG A N 1
ATOM 1202 C CA . ARG A 1 162 ? -10.039 -7.718 77.680 1.00 42.44 162 ARG A CA 1
ATOM 1203 C C . ARG A 1 162 ? -8.701 -6.977 77.685 1.00 42.44 162 ARG A C 1
ATOM 1205 O O . ARG A 1 162 ? -8.669 -5.766 77.504 1.00 42.44 162 ARG A O 1
ATOM 1212 N N . GLU A 1 163 ? -7.610 -7.711 77.858 1.00 46.75 163 GLU A N 1
ATOM 1213 C CA . GLU A 1 163 ? -6.285 -7.253 77.451 1.00 46.75 163 GLU A CA 1
ATOM 1214 C C . GLU A 1 163 ? -5.957 -7.951 76.135 1.00 46.75 163 GLU A C 1
ATOM 1216 O O . GLU A 1 163 ? -5.906 -9.175 76.043 1.00 46.75 163 GLU A O 1
ATOM 1221 N N . ILE A 1 164 ? -5.884 -7.150 75.075 1.00 51.09 164 ILE A N 1
ATOM 1222 C CA . ILE A 1 164 ? -5.644 -7.588 73.703 1.00 51.09 164 ILE A CA 1
ATOM 1223 C C . ILE A 1 164 ? -4.272 -8.256 73.671 1.00 51.09 164 ILE A C 1
ATOM 1225 O O . ILE A 1 164 ? -3.261 -7.568 73.764 1.00 51.09 164 ILE A O 1
ATOM 1229 N N . ASP A 1 165 ? -4.240 -9.581 73.542 1.00 50.91 165 ASP A N 1
ATOM 1230 C CA . ASP A 1 165 ? -3.001 -10.310 73.304 1.00 50.91 165 ASP A CA 1
ATOM 1231 C C . ASP A 1 165 ? -2.605 -10.127 71.821 1.00 50.91 165 ASP A C 1
ATOM 1233 O O . ASP A 1 165 ? -3.282 -10.665 70.931 1.00 50.91 165 ASP A O 1
ATOM 1237 N N . PRO A 1 166 ? -1.548 -9.351 71.504 1.00 59.09 166 PRO A N 1
ATOM 1238 C CA . PRO A 1 166 ? -1.129 -9.085 70.125 1.00 59.09 166 PRO A CA 1
ATOM 1239 C C . PRO A 1 166 ? -0.751 -10.363 69.359 1.00 59.09 166 PRO A C 1
ATOM 1241 O O . PRO A 1 166 ? -0.730 -10.362 68.123 1.00 59.09 166 PRO A O 1
ATOM 1244 N N . ALA A 1 167 ? -0.510 -11.477 70.059 1.00 54.88 167 ALA A N 1
ATOM 1245 C CA . ALA A 1 167 ? -0.294 -12.777 69.438 1.00 54.88 167 ALA A CA 1
ATOM 1246 C C . ALA A 1 167 ? -1.540 -13.290 68.690 1.00 54.88 167 ALA A C 1
ATOM 1248 O O . ALA A 1 167 ? -1.409 -13.882 67.615 1.00 54.88 167 ALA A O 1
ATOM 1249 N N . TYR A 1 168 ? -2.750 -13.017 69.191 1.00 52.00 168 TYR A N 1
ATOM 1250 C CA . TYR A 1 168 ? -3.994 -13.511 68.587 1.00 52.00 168 TYR A CA 1
ATOM 1251 C C . TYR A 1 168 ? -4.310 -12.806 67.256 1.00 52.00 168 TYR A C 1
ATOM 1253 O O . TYR A 1 168 ? -4.694 -13.441 66.270 1.00 52.00 168 TYR A O 1
ATOM 1261 N N . GLU A 1 169 ? -4.070 -11.494 67.183 1.00 54.84 169 GLU A N 1
ATOM 1262 C CA . GLU A 1 169 ? -4.268 -10.703 65.961 1.00 54.84 169 GLU A CA 1
ATOM 1263 C C . GLU A 1 169 ? -3.240 -11.061 64.869 1.00 54.84 169 GLU A C 1
ATOM 1265 O O . GLU A 1 169 ? -3.561 -11.098 63.676 1.00 54.84 169 GLU A O 1
ATOM 1270 N N . ALA A 1 170 ? -2.009 -11.397 65.268 1.00 59.59 170 ALA A N 1
ATOM 1271 C CA . ALA A 1 170 ? -0.951 -11.822 64.355 1.00 59.59 170 ALA A CA 1
ATOM 1272 C C . ALA A 1 170 ? -1.223 -13.199 63.719 1.00 59.59 170 ALA A C 1
ATOM 1274 O O . ALA A 1 170 ? -0.884 -13.415 62.549 1.00 59.59 170 ALA A O 1
ATOM 1275 N N . VAL A 1 171 ? -1.848 -14.123 64.455 1.00 60.84 171 VAL A N 1
ATOM 1276 C CA . VAL A 1 171 ? -2.230 -15.445 63.932 1.00 60.84 171 VAL A CA 1
ATOM 1277 C C . VAL A 1 171 ? -3.370 -15.315 62.922 1.00 60.84 171 VAL A C 1
ATOM 1279 O O . VAL A 1 171 ? -3.244 -15.842 61.815 1.00 60.84 171 VAL A O 1
ATOM 1282 N N . HIS A 1 172 ? -4.414 -14.538 63.226 1.00 53.03 172 HIS A N 1
ATOM 1283 C CA . HIS A 1 172 ? -5.527 -14.315 62.294 1.00 53.03 172 HIS A CA 1
ATOM 1284 C C . HIS A 1 172 ? -5.071 -13.661 60.980 1.00 53.03 172 HIS A C 1
ATOM 1286 O O . HIS A 1 172 ? -5.359 -14.178 59.901 1.00 53.03 172 HIS A O 1
ATOM 1292 N N . LYS A 1 173 ? -4.236 -12.612 61.047 1.00 59.84 173 LYS A N 1
ATOM 1293 C CA . LYS A 1 173 ? -3.680 -11.960 59.844 1.00 59.84 173 LYS A CA 1
ATOM 1294 C C . LYS A 1 173 ? -2.818 -12.899 58.986 1.00 59.84 173 LYS A C 1
ATOM 1296 O O . LYS A 1 173 ? -2.796 -12.765 57.762 1.00 59.84 173 LYS A O 1
ATOM 1301 N N . ARG A 1 174 ? -2.112 -13.865 59.591 1.00 61.53 174 ARG A N 1
ATOM 1302 C CA . ARG A 1 174 ? -1.308 -14.859 58.849 1.00 61.53 174 ARG A CA 1
ATOM 1303 C C . ARG A 1 174 ? -2.155 -15.945 58.191 1.00 61.53 174 ARG A C 1
ATOM 1305 O O . ARG A 1 174 ? -1.795 -16.388 57.098 1.00 61.53 174 ARG A O 1
ATOM 1312 N N . VAL A 1 175 ? -3.229 -16.388 58.840 1.00 64.31 175 VAL A N 1
ATOM 1313 C CA . VAL A 1 175 ? -4.124 -17.422 58.300 1.00 64.31 175 VAL A CA 1
ATOM 1314 C C . VAL A 1 175 ? -4.939 -16.859 57.134 1.00 64.31 175 VAL A C 1
ATOM 1316 O O . VAL A 1 175 ? -4.919 -17.452 56.053 1.00 64.31 175 VAL A O 1
ATOM 1319 N N . ASP A 1 176 ? -5.515 -15.664 57.290 1.00 61.03 176 ASP A N 1
ATOM 1320 C CA . ASP A 1 176 ? -6.297 -15.007 56.233 1.00 61.03 176 ASP A CA 1
ATOM 1321 C C . ASP A 1 176 ? -5.431 -14.673 55.008 1.00 61.03 176 ASP A C 1
ATOM 1323 O O . ASP A 1 176 ? -5.826 -14.918 53.867 1.00 61.03 176 ASP A O 1
ATOM 1327 N N . GLY A 1 177 ? -4.194 -14.208 55.226 1.00 64.81 177 GLY A N 1
ATOM 1328 C CA . GLY A 1 177 ? -3.250 -13.918 54.144 1.00 64.81 177 GLY A CA 1
ATOM 1329 C C . GLY A 1 177 ? -2.827 -15.155 53.343 1.00 64.81 177 GLY A C 1
ATOM 1330 O O . GLY A 1 177 ? -2.772 -15.103 52.114 1.00 64.81 177 GLY A O 1
ATOM 1331 N N . LYS A 1 178 ? -2.559 -16.290 54.007 1.00 65.25 178 LYS A N 1
ATOM 1332 C CA . LYS A 1 178 ? -2.181 -17.542 53.323 1.00 65.25 178 LYS A CA 1
ATOM 1333 C C . LYS A 1 178 ? -3.355 -18.180 52.581 1.00 65.25 178 LYS A C 1
ATOM 1335 O O . LYS A 1 178 ? -3.154 -18.721 51.493 1.00 65.25 178 LYS A O 1
ATOM 1340 N N . TRP A 1 179 ? -4.559 -18.105 53.144 1.00 68.12 179 TRP A N 1
ATOM 1341 C CA . TRP A 1 179 ? -5.767 -18.629 52.510 1.00 68.12 179 TRP A CA 1
ATOM 1342 C C . TRP A 1 179 ? -6.126 -17.826 51.251 1.00 68.12 179 TRP A C 1
ATOM 1344 O O . TRP A 1 179 ? -6.302 -18.409 50.180 1.00 68.12 179 TRP A O 1
ATOM 1354 N N . LEU A 1 180 ? -6.094 -16.490 51.330 1.00 62.41 180 LEU A N 1
ATOM 1355 C CA . LEU A 1 180 ? -6.315 -15.604 50.180 1.00 62.41 180 LEU A CA 1
ATOM 1356 C C . LEU A 1 180 ? -5.270 -15.794 49.070 1.00 62.41 180 LEU A C 1
ATOM 1358 O O . LEU A 1 180 ? -5.616 -15.738 47.890 1.00 62.41 180 LEU A O 1
ATOM 1362 N N . LEU A 1 181 ? -4.003 -16.044 49.415 1.00 68.12 181 LEU A N 1
ATOM 1363 C CA . LEU A 1 181 ? -2.946 -16.244 48.419 1.00 68.12 181 LEU A CA 1
ATOM 1364 C C . LEU A 1 181 ? -3.120 -17.561 47.645 1.00 68.12 181 LEU A C 1
ATOM 1366 O O . LEU A 1 181 ? -2.935 -17.588 46.430 1.00 68.12 181 LEU A O 1
ATOM 1370 N N . LYS A 1 182 ? -3.523 -18.641 48.327 1.00 68.69 182 LYS A N 1
ATOM 1371 C CA . LYS A 1 182 ? -3.738 -19.957 47.703 1.00 68.69 182 LYS A CA 1
ATOM 1372 C C . LYS A 1 182 ? -4.958 -19.964 46.770 1.00 68.69 182 LYS A C 1
ATOM 1374 O O . LYS A 1 182 ? -4.912 -20.573 45.701 1.00 68.69 182 LYS A O 1
ATOM 1379 N N . HIS A 1 183 ? -6.021 -19.245 47.136 1.00 67.31 183 HIS A N 1
ATOM 1380 C CA . HIS A 1 183 ? -7.207 -19.082 46.283 1.00 67.31 183 HIS A CA 1
ATOM 1381 C C . HIS A 1 183 ? -6.974 -18.139 45.098 1.00 67.31 183 HIS A C 1
ATOM 1383 O O . HIS A 1 183 ? -7.488 -18.388 44.014 1.00 67.31 183 HIS A O 1
ATOM 1389 N N . LYS A 1 184 ? -6.127 -17.111 45.242 1.00 72.75 184 LYS A N 1
ATOM 1390 C CA . LYS A 1 184 ? -5.705 -16.291 44.093 1.00 72.75 184 LYS A CA 1
ATOM 1391 C C . LYS A 1 184 ? -4.873 -17.082 43.083 1.00 72.75 184 LYS A C 1
ATOM 1393 O O . LYS A 1 184 ? -5.154 -17.026 41.895 1.00 72.75 184 LYS A O 1
ATOM 1398 N N . GLN A 1 185 ? -3.906 -17.873 43.548 1.00 77.56 185 GLN A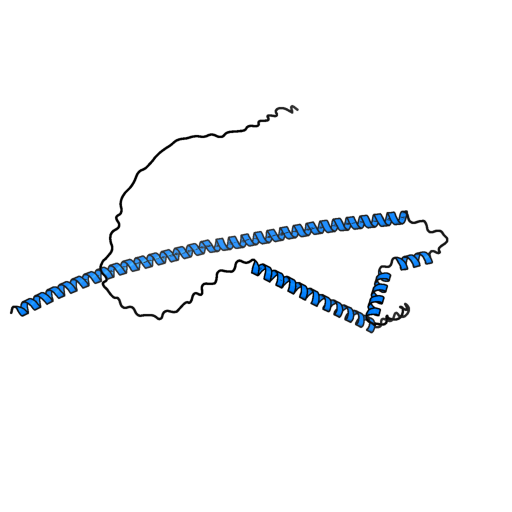 N 1
ATOM 1399 C CA . GLN A 1 185 ? -3.046 -18.669 42.660 1.00 77.56 185 GLN A CA 1
ATOM 1400 C C . GLN A 1 185 ? -3.820 -19.710 41.841 1.00 77.56 185 GLN A C 1
ATOM 1402 O O . GLN A 1 185 ? -3.465 -19.981 40.697 1.00 77.56 185 GLN A O 1
ATOM 1407 N N . THR A 1 186 ? -4.874 -20.291 42.415 1.00 78.38 186 THR A N 1
ATOM 1408 C CA . THR A 1 186 ? -5.740 -21.244 41.705 1.00 78.38 186 THR A CA 1
ATOM 1409 C C . THR A 1 186 ? -6.656 -20.537 40.705 1.00 78.38 186 THR A C 1
ATOM 1411 O O . THR A 1 186 ? -6.753 -20.986 39.567 1.00 78.38 186 THR A O 1
ATOM 1414 N N . ALA A 1 187 ? -7.222 -19.380 41.066 1.00 77.69 187 ALA A N 1
ATOM 1415 C CA . ALA A 1 187 ? -8.016 -18.564 40.146 1.00 77.69 187 ALA A CA 1
ATOM 1416 C C . ALA A 1 187 ? -7.202 -18.050 38.939 1.00 77.69 187 ALA A C 1
ATOM 1418 O O . ALA A 1 187 ? -7.690 -18.079 37.808 1.00 77.69 187 ALA A O 1
ATOM 1419 N N . ASP A 1 188 ? -5.953 -17.629 39.158 1.00 79.88 188 ASP A N 1
ATOM 1420 C CA . ASP A 1 188 ? -5.065 -17.164 38.085 1.00 79.88 188 ASP A CA 1
ATOM 1421 C C . ASP A 1 188 ? -4.676 -18.310 37.132 1.00 79.88 188 ASP A C 1
ATOM 1423 O O . ASP A 1 188 ? -4.661 -18.130 35.911 1.00 79.88 188 ASP A O 1
ATOM 1427 N N . ALA A 1 189 ? -4.433 -19.515 37.664 1.00 82.94 189 ALA A N 1
ATOM 1428 C CA . ALA A 1 189 ? -4.142 -20.700 36.857 1.00 82.94 189 ALA A CA 1
ATOM 1429 C C . ALA A 1 189 ? -5.336 -21.118 35.977 1.00 82.94 189 ALA A C 1
ATOM 1431 O O . ALA A 1 189 ? -5.152 -21.458 34.802 1.00 82.94 189 ALA A O 1
ATOM 1432 N N . ASP A 1 190 ? -6.557 -21.041 36.511 1.00 85.62 190 ASP A N 1
ATOM 1433 C CA . ASP A 1 190 ? -7.782 -21.337 35.762 1.00 85.62 190 ASP A CA 1
ATOM 1434 C C . ASP A 1 190 ? -8.036 -20.304 34.652 1.00 85.62 190 ASP A C 1
ATOM 1436 O O . ASP A 1 190 ? -8.391 -20.669 33.525 1.00 85.62 190 ASP A O 1
ATOM 1440 N N . LEU A 1 191 ? -7.785 -19.018 34.922 1.00 86.12 191 LEU A N 1
ATOM 1441 C CA . LEU A 1 191 ? -7.865 -17.953 33.917 1.00 86.12 191 LEU A CA 1
ATOM 1442 C C . LEU A 1 191 ? -6.844 -18.147 32.788 1.00 86.12 191 LEU A C 1
ATOM 1444 O O . LEU A 1 191 ? -7.187 -17.995 31.608 1.00 86.12 191 LEU A O 1
ATOM 1448 N N . ASP A 1 192 ? -5.609 -18.534 33.108 1.00 86.75 192 ASP A N 1
ATOM 1449 C CA . ASP A 1 192 ? -4.596 -18.829 32.092 1.00 86.75 192 ASP A CA 1
ATOM 1450 C C . ASP A 1 192 ? -4.954 -20.065 31.254 1.00 86.75 192 ASP A C 1
ATOM 1452 O O . ASP A 1 192 ? -4.781 -20.055 30.026 1.00 86.75 192 ASP A O 1
ATOM 1456 N N . ALA A 1 193 ? -5.529 -21.102 31.869 1.00 89.94 193 ALA A N 1
ATOM 1457 C CA . ALA A 1 193 ? -6.035 -22.271 31.154 1.00 89.94 193 ALA A CA 1
ATOM 1458 C C . ALA A 1 193 ? -7.173 -21.896 30.185 1.00 89.94 193 ALA A C 1
ATOM 1460 O O . ALA A 1 193 ? -7.161 -22.307 29.015 1.00 89.94 193 ALA A O 1
ATOM 1461 N N . GLN A 1 194 ? -8.116 -21.052 30.618 1.00 89.25 194 GLN A N 1
ATOM 1462 C CA . GLN A 1 194 ? -9.196 -20.542 29.767 1.00 89.25 194 GLN A CA 1
ATOM 1463 C C . GLN A 1 194 ? -8.660 -19.695 28.607 1.00 89.25 194 GLN A C 1
ATOM 1465 O O . GLN A 1 194 ? -9.056 -19.903 27.453 1.00 89.25 194 GLN A O 1
ATOM 1470 N N . ARG A 1 195 ? -7.705 -18.794 28.869 1.00 91.75 195 ARG A N 1
ATOM 1471 C CA . ARG A 1 195 ? -7.079 -17.948 27.840 1.00 91.75 195 ARG A CA 1
ATOM 1472 C C . ARG A 1 195 ? -6.350 -18.778 26.784 1.00 91.75 195 ARG A C 1
ATOM 1474 O O . ARG A 1 195 ? -6.468 -18.501 25.585 1.00 91.75 195 ARG A O 1
ATOM 1481 N N . ASN A 1 196 ? -5.630 -19.815 27.204 1.00 89.94 196 ASN A N 1
ATOM 1482 C CA . ASN A 1 196 ? -4.925 -20.720 26.296 1.00 89.94 196 ASN A CA 1
ATOM 1483 C C . ASN A 1 196 ? -5.896 -21.557 25.450 1.00 89.94 196 ASN A C 1
ATOM 1485 O O . ASN A 1 196 ? -5.700 -21.679 24.238 1.00 89.94 196 ASN A O 1
ATOM 1489 N N . SER A 1 197 ? -6.989 -22.043 26.046 1.00 93.12 197 SER A N 1
ATOM 1490 C CA . SER A 1 197 ? -8.070 -22.726 25.320 1.00 93.12 197 SER A CA 1
ATOM 1491 C C . SER A 1 197 ? -8.702 -21.824 24.252 1.00 93.12 197 SER A C 1
ATOM 1493 O O . SER A 1 197 ? -8.915 -22.241 23.109 1.00 93.12 197 SER A O 1
ATOM 1495 N N . LEU A 1 198 ? -8.934 -20.549 24.575 1.00 92.75 198 LEU A N 1
ATOM 1496 C CA . LEU A 1 198 ? -9.523 -19.581 23.649 1.00 92.75 198 LEU A CA 1
ATOM 1497 C C . LEU A 1 198 ? -8.576 -19.246 22.483 1.00 92.75 198 LEU A C 1
ATOM 1499 O O . LEU A 1 198 ? -9.004 -19.219 21.327 1.00 92.75 198 LEU A O 1
ATOM 1503 N N . ARG A 1 199 ? -7.272 -19.087 22.756 1.00 91.44 199 ARG A N 1
ATOM 1504 C CA . ARG A 1 199 ? -6.237 -18.917 21.718 1.00 91.44 199 ARG A CA 1
ATOM 1505 C C . ARG A 1 199 ? -6.156 -20.118 20.776 1.00 91.44 199 ARG A C 1
ATOM 1507 O O . ARG A 1 199 ? -6.023 -19.924 19.568 1.00 91.44 199 ARG A O 1
ATOM 1514 N N . ALA A 1 200 ? -6.261 -21.339 21.300 1.00 90.50 200 ALA A N 1
ATOM 1515 C CA . ALA A 1 200 ? -6.271 -22.551 20.483 1.00 90.50 200 ALA A CA 1
ATOM 1516 C C . ALA A 1 200 ? -7.500 -22.600 19.557 1.00 90.50 200 ALA A C 1
ATOM 1518 O O . ALA A 1 200 ? -7.358 -22.840 18.357 1.00 90.50 200 ALA A O 1
ATOM 1519 N N . LYS A 1 201 ? -8.691 -22.275 20.080 1.00 92.94 201 LYS A N 1
ATOM 1520 C CA . LYS A 1 201 ? -9.930 -22.193 19.284 1.00 92.94 201 LYS A CA 1
ATOM 1521 C C . LYS A 1 201 ? -9.858 -21.121 18.194 1.00 92.94 201 LYS A C 1
ATOM 1523 O O . LYS A 1 201 ? -10.328 -21.357 17.085 1.00 92.94 201 LYS A O 1
ATOM 1528 N N . LEU A 1 202 ? -9.260 -19.964 18.482 1.00 91.19 202 LEU A N 1
ATOM 1529 C CA . LEU A 1 202 ? -9.067 -18.901 17.490 1.00 91.19 202 LEU A CA 1
ATOM 1530 C C . LEU A 1 202 ? -8.088 -19.316 16.387 1.00 91.19 202 LEU A C 1
ATOM 1532 O O . LEU A 1 202 ? -8.388 -19.117 15.213 1.00 91.19 202 LEU A O 1
ATOM 1536 N N . ARG A 1 203 ? -6.967 -19.961 16.739 1.00 87.81 203 ARG A N 1
ATOM 1537 C CA . ARG A 1 203 ? -6.019 -20.507 15.750 1.00 87.81 203 ARG A CA 1
ATOM 1538 C C . ARG A 1 203 ? -6.660 -21.549 14.836 1.00 87.81 203 ARG A C 1
ATOM 1540 O O . ARG A 1 203 ? -6.355 -21.557 13.654 1.00 87.81 203 ARG A O 1
ATOM 1547 N N . ALA A 1 204 ? -7.557 -22.384 15.360 1.00 87.38 204 ALA A N 1
ATOM 1548 C CA . ALA A 1 204 ? -8.269 -23.386 14.565 1.00 87.38 204 ALA A CA 1
ATOM 1549 C C . ALA A 1 204 ? -9.312 -22.784 13.601 1.00 87.38 204 ALA A C 1
ATOM 1551 O O . ALA A 1 204 ? -9.639 -23.407 12.596 1.00 87.38 204 ALA A O 1
ATOM 1552 N N . LYS A 1 205 ? -9.850 -21.594 13.904 1.00 87.62 205 LYS A N 1
ATOM 1553 C CA . LYS A 1 205 ? -10.852 -20.908 13.067 1.00 87.62 205 LYS A CA 1
ATOM 1554 C C . LYS A 1 205 ? -10.251 -19.985 12.009 1.00 87.62 205 LYS A C 1
ATOM 1556 O O . LYS A 1 205 ? -10.950 -19.621 11.067 1.00 87.62 205 LYS A O 1
ATOM 1561 N N . LEU A 1 206 ?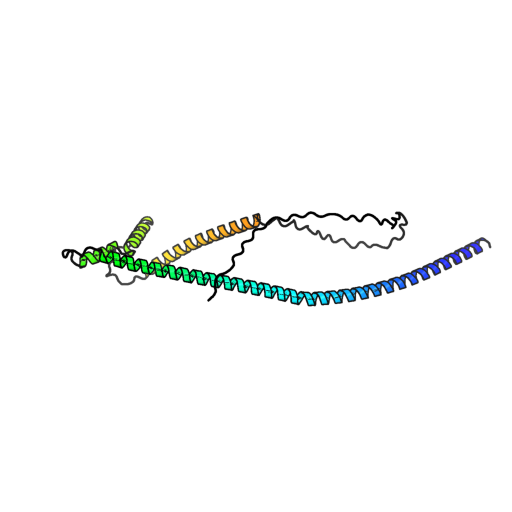 -8.995 -19.576 12.166 1.00 85.62 206 LEU A N 1
ATOM 1562 C CA . LEU A 1 206 ? -8.309 -18.775 11.162 1.00 85.62 206 LEU A CA 1
ATOM 1563 C C . LEU A 1 206 ? -7.952 -19.678 9.969 1.00 85.62 206 LEU A C 1
ATOM 1565 O O . LEU A 1 206 ? -7.328 -20.721 10.175 1.00 85.62 206 LEU A O 1
ATOM 1569 N N . PRO A 1 207 ? -8.337 -19.313 8.731 1.00 72.12 207 PRO A N 1
ATOM 1570 C CA . PRO A 1 207 ? -7.909 -20.051 7.552 1.00 72.12 207 PRO A CA 1
ATOM 1571 C C . PRO A 1 207 ? -6.383 -20.061 7.533 1.00 72.12 207 PRO A C 1
ATOM 1573 O O . PRO A 1 207 ? -5.759 -19.021 7.752 1.00 72.12 207 PRO A O 1
ATOM 1576 N N . ALA A 1 208 ? -5.789 -21.239 7.324 1.00 72.50 208 ALA A N 1
ATOM 1577 C CA . ALA A 1 208 ? -4.344 -21.386 7.244 1.00 72.50 208 ALA A CA 1
ATOM 1578 C C . ALA A 1 208 ? -3.802 -20.331 6.275 1.00 72.50 208 ALA A C 1
ATOM 1580 O O . ALA A 1 208 ? -4.152 -20.344 5.091 1.00 72.50 208 ALA A O 1
ATOM 1581 N N . SER A 1 209 ? -3.004 -19.390 6.792 1.00 65.38 209 SER A N 1
ATOM 1582 C CA . SER A 1 209 ? -2.338 -18.399 5.956 1.00 65.38 209 SER A CA 1
ATOM 1583 C C . SER A 1 209 ? -1.655 -19.149 4.815 1.00 65.38 209 SER A C 1
ATOM 1585 O O . SER A 1 209 ? -0.960 -20.135 5.091 1.00 65.38 209 SER A O 1
ATOM 1587 N N . PRO A 1 210 ? -1.870 -18.746 3.549 1.00 60.56 210 PRO A N 1
ATOM 1588 C CA . PRO A 1 210 ? -1.241 -19.420 2.428 1.00 60.56 210 PRO A CA 1
ATOM 1589 C C . PRO A 1 210 ? 0.266 -19.466 2.691 1.00 60.56 210 PRO A C 1
ATOM 1591 O O . PRO A 1 210 ? 0.814 -18.475 3.190 1.00 60.56 210 PRO A O 1
ATOM 1594 N N . PRO A 1 211 ? 0.931 -20.604 2.420 1.00 59.06 211 PRO A N 1
ATOM 1595 C CA . PRO A 1 211 ? 2.350 -20.741 2.687 1.00 59.06 211 PRO A CA 1
ATOM 1596 C C . PRO A 1 211 ? 3.056 -19.564 2.028 1.00 59.06 211 PRO A C 1
ATOM 1598 O O . PRO A 1 211 ? 2.914 -19.352 0.819 1.00 59.06 211 PRO A O 1
ATOM 1601 N N . GLN A 1 212 ? 3.760 -18.771 2.844 1.00 57.38 212 GLN A N 1
ATOM 1602 C CA . GLN A 1 212 ? 4.669 -17.750 2.352 1.00 57.38 212 GLN A CA 1
ATOM 1603 C C . GLN A 1 212 ? 5.557 -18.450 1.335 1.00 57.38 212 GLN A C 1
ATOM 1605 O O . GLN A 1 212 ? 6.374 -19.300 1.690 1.00 57.38 212 GLN A O 1
ATOM 1610 N N . ARG A 1 213 ? 5.337 -18.147 0.052 1.00 44.50 213 ARG A N 1
ATOM 1611 C CA . ARG A 1 213 ? 6.245 -18.561 -1.004 1.00 44.50 213 ARG A CA 1
ATOM 1612 C C . ARG A 1 213 ? 7.591 -18.006 -0.589 1.00 44.50 213 ARG A C 1
ATOM 1614 O O . ARG A 1 213 ? 7.778 -16.792 -0.587 1.00 44.50 213 ARG A O 1
ATOM 1621 N N . CYS A 1 214 ? 8.485 -18.900 -0.185 1.00 43.91 214 CYS A N 1
ATOM 1622 C CA . CYS A 1 214 ? 9.880 -18.598 0.017 1.00 43.91 214 CYS A CA 1
ATOM 1623 C C . CYS A 1 214 ? 10.367 -17.954 -1.279 1.00 43.91 214 CYS A C 1
ATOM 1625 O O . CYS A 1 214 ? 10.595 -18.636 -2.279 1.00 43.91 214 CYS A O 1
ATOM 1627 N N . ALA A 1 215 ? 10.481 -16.629 -1.275 1.00 49.19 215 ALA A N 1
ATOM 1628 C CA . ALA A 1 215 ? 11.303 -15.915 -2.220 1.00 49.19 215 ALA A CA 1
ATOM 1629 C C . ALA A 1 215 ? 12.737 -16.330 -1.892 1.00 49.19 215 ALA A C 1
ATOM 1631 O O . ALA A 1 215 ? 13.443 -15.678 -1.128 1.00 49.19 215 ALA A O 1
ATOM 1632 N N . SER A 1 216 ? 13.155 -17.477 -2.426 1.00 50.06 216 SER A N 1
ATOM 1633 C CA . SER A 1 216 ? 14.561 -17.786 -2.604 1.00 50.06 216 SER A CA 1
ATOM 1634 C C . SER A 1 216 ? 15.089 -16.775 -3.612 1.00 50.06 216 SER A C 1
ATOM 1636 O O . SER A 1 216 ? 15.121 -17.022 -4.819 1.00 50.06 216 SER A O 1
ATOM 1638 N N . GLN A 1 217 ? 15.443 -15.604 -3.097 1.00 49.41 217 GLN A N 1
ATOM 1639 C CA . GLN A 1 217 ? 16.253 -14.600 -3.750 1.00 49.41 217 GLN A CA 1
ATOM 1640 C C . GLN A 1 217 ? 17.648 -15.213 -3.904 1.00 49.41 217 GLN A C 1
ATOM 1642 O O . GLN A 1 217 ? 18.555 -14.995 -3.107 1.00 49.41 217 GLN A O 1
ATOM 1647 N N . ARG A 1 218 ? 17.794 -16.091 -4.901 1.00 45.91 218 ARG A N 1
ATOM 1648 C CA . ARG A 1 218 ? 19.105 -16.500 -5.390 1.00 45.91 218 ARG A CA 1
ATOM 1649 C C . ARG A 1 218 ? 19.669 -15.286 -6.108 1.00 45.91 218 ARG A C 1
ATOM 1651 O O . ARG A 1 218 ? 19.205 -14.930 -7.187 1.00 45.91 218 ARG A O 1
ATOM 1658 N N . HIS A 1 219 ? 20.649 -14.650 -5.480 1.00 43.72 219 HIS A N 1
ATOM 1659 C CA . HIS A 1 219 ? 21.601 -13.796 -6.165 1.00 43.72 219 HIS A CA 1
ATOM 1660 C C . HIS A 1 219 ? 22.171 -14.577 -7.357 1.00 43.72 219 HIS A C 1
ATOM 1662 O O . HIS A 1 219 ? 22.888 -15.560 -7.177 1.00 43.72 219 HIS A O 1
ATOM 1668 N N . ALA A 1 220 ? 21.803 -14.177 -8.572 1.00 40.47 220 ALA A N 1
ATOM 1669 C CA . ALA A 1 220 ? 22.537 -14.574 -9.760 1.00 40.47 220 ALA A CA 1
ATOM 1670 C C . ALA A 1 220 ? 23.837 -13.752 -9.788 1.00 40.47 220 ALA A C 1
ATOM 1672 O O . ALA A 1 220 ? 23.768 -12.528 -9.641 1.00 40.47 220 ALA A O 1
ATOM 1673 N N . PRO A 1 221 ? 25.016 -14.376 -9.943 1.00 56.09 221 PRO A N 1
ATOM 1674 C CA . PRO A 1 221 ? 26.238 -13.629 -10.179 1.00 56.09 221 PRO A CA 1
ATOM 1675 C C . PRO A 1 221 ? 26.146 -12.963 -11.554 1.00 56.09 221 PRO A C 1
ATOM 1677 O O . PRO A 1 221 ? 25.625 -13.542 -12.507 1.00 56.09 221 PRO A O 1
ATOM 1680 N N . HIS A 1 222 ? 26.643 -11.732 -11.634 1.00 43.53 222 HIS A N 1
ATOM 1681 C CA . HIS A 1 222 ? 26.751 -10.940 -12.852 1.00 43.53 222 HIS A CA 1
ATOM 1682 C C . HIS A 1 222 ? 27.485 -11.723 -13.952 1.00 43.53 222 HIS A C 1
ATOM 1684 O O . HIS A 1 222 ? 28.713 -11.760 -13.995 1.00 43.53 222 HIS A O 1
ATOM 1690 N N . ALA A 1 223 ? 26.723 -12.351 -14.848 1.00 41.53 223 ALA A N 1
ATOM 1691 C CA . ALA A 1 223 ? 27.233 -12.894 -16.093 1.00 41.53 223 ALA A CA 1
ATOM 1692 C C . ALA A 1 223 ? 27.272 -11.763 -17.126 1.00 41.53 223 ALA A C 1
ATOM 1694 O O . ALA A 1 223 ? 26.244 -11.253 -17.570 1.00 41.53 223 ALA A O 1
ATOM 1695 N N . LEU A 1 224 ? 28.496 -11.365 -17.457 1.00 53.41 224 LEU A N 1
ATOM 1696 C CA . LEU A 1 224 ? 28.865 -10.558 -18.612 1.00 53.41 224 LEU A CA 1
ATOM 1697 C C . LEU A 1 224 ? 28.167 -11.092 -19.874 1.00 53.41 224 LEU A C 1
ATOM 1699 O O . LEU A 1 224 ? 28.392 -12.237 -20.259 1.00 53.41 224 LEU A O 1
ATOM 1703 N N . LEU A 1 225 ? 27.363 -10.261 -20.539 1.00 43.25 225 LEU A N 1
ATOM 1704 C CA . LEU A 1 225 ? 26.859 -10.539 -21.884 1.00 43.25 225 LEU A CA 1
ATOM 1705 C C . LEU A 1 225 ? 27.220 -9.383 -22.818 1.00 43.25 225 LEU A C 1
ATOM 1707 O O . LEU A 1 225 ? 26.621 -8.310 -22.804 1.00 43.25 225 LEU A O 1
ATOM 1711 N N . LEU A 1 226 ? 28.249 -9.664 -23.616 1.00 46.38 226 LEU A N 1
ATOM 1712 C CA . LEU A 1 226 ? 28.555 -9.049 -24.902 1.00 46.38 226 LEU A CA 1
ATOM 1713 C C . LEU A 1 226 ? 27.365 -9.189 -25.877 1.00 46.38 226 LEU A C 1
ATOM 1715 O O . LEU A 1 226 ? 26.571 -10.124 -25.745 1.00 46.38 226 LEU A O 1
ATOM 1719 N N . PRO A 1 227 ? 27.255 -8.310 -26.889 1.00 52.09 227 PRO A N 1
ATOM 1720 C CA . PRO A 1 227 ? 26.189 -8.366 -27.879 1.00 52.09 227 PRO A CA 1
ATOM 1721 C C . PRO A 1 227 ? 26.504 -9.410 -28.960 1.00 52.09 227 PRO A C 1
ATOM 1723 O O . PRO A 1 227 ? 27.551 -9.356 -29.601 1.00 52.09 227 PRO A O 1
ATOM 1726 N N . ALA A 1 228 ? 25.573 -10.329 -29.209 1.00 39.31 228 ALA A N 1
ATOM 1727 C CA . ALA A 1 228 ? 25.562 -11.143 -30.421 1.00 39.31 228 ALA A CA 1
ATOM 1728 C C . ALA A 1 228 ? 24.510 -10.572 -31.391 1.00 39.31 228 ALA A C 1
ATOM 1730 O O . ALA A 1 228 ? 23.338 -10.482 -31.015 1.00 39.31 228 ALA A O 1
ATOM 1731 N N . PRO A 1 229 ? 24.886 -10.168 -32.618 1.00 57.91 229 PRO A N 1
ATOM 1732 C CA . PRO A 1 229 ? 23.933 -9.815 -33.658 1.00 57.91 229 PRO A CA 1
ATOM 1733 C C . PRO A 1 229 ? 23.520 -11.067 -34.458 1.00 57.91 229 PRO A C 1
ATOM 1735 O O . PRO A 1 229 ? 24.241 -12.059 -34.500 1.00 57.91 229 PRO A O 1
ATOM 1738 N N . LEU A 1 230 ? 22.387 -10.957 -35.158 1.00 50.44 230 LEU A N 1
ATOM 1739 C CA . LEU A 1 230 ? 21.891 -11.861 -36.212 1.00 50.44 230 LEU A CA 1
ATOM 1740 C C . LEU A 1 230 ? 21.255 -13.192 -35.765 1.00 50.44 230 LEU A C 1
ATOM 1742 O O . LEU A 1 230 ? 21.862 -14.256 -35.811 1.00 50.44 230 LEU A O 1
ATOM 1746 N N . ALA A 1 231 ? 19.940 -13.146 -35.531 1.00 39.69 231 ALA A N 1
ATOM 1747 C CA . ALA A 1 231 ? 19.049 -14.260 -35.852 1.00 39.69 231 ALA A CA 1
ATOM 1748 C C . ALA A 1 231 ? 17.854 -13.734 -36.662 1.00 39.69 231 ALA A C 1
ATOM 1750 O O . ALA A 1 231 ? 16.891 -13.172 -36.144 1.00 39.69 231 ALA A O 1
ATOM 1751 N N . LEU A 1 232 ? 17.998 -13.876 -37.976 1.00 44.12 232 LEU A N 1
ATOM 1752 C CA . LEU A 1 232 ? 17.003 -13.660 -39.018 1.00 44.12 232 LEU A CA 1
ATOM 1753 C C . LEU A 1 232 ? 15.827 -14.651 -38.906 1.00 44.12 232 LEU A C 1
ATOM 1755 O O . LEU A 1 232 ? 16.022 -15.832 -38.644 1.00 44.12 232 LEU A O 1
ATOM 1759 N N . LEU A 1 233 ? 14.639 -14.146 -39.258 1.00 42.31 233 LEU A N 1
ATOM 1760 C CA . LEU A 1 233 ? 13.539 -14.833 -39.953 1.00 42.31 233 LEU A CA 1
ATOM 1761 C C . LEU A 1 233 ? 12.958 -16.136 -39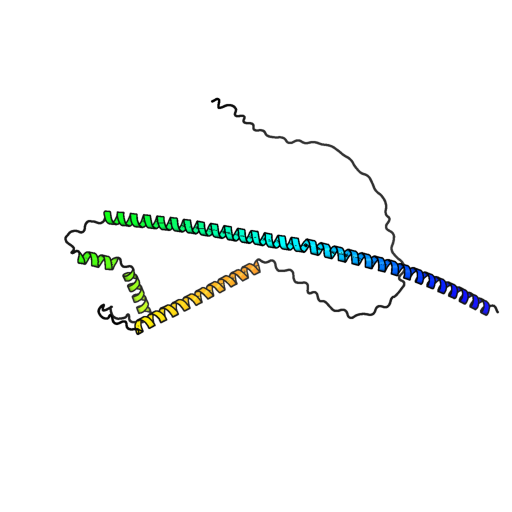.354 1.00 42.31 233 LEU A C 1
ATOM 1763 O O . LEU A 1 233 ? 13.462 -17.226 -39.601 1.00 42.31 233 LEU A O 1
ATOM 1767 N N . ARG A 1 234 ? 11.739 -16.042 -38.793 1.00 39.72 234 ARG A N 1
ATOM 1768 C CA . ARG A 1 234 ? 10.522 -16.748 -39.279 1.00 39.72 234 ARG A CA 1
ATOM 1769 C C . ARG A 1 234 ? 9.363 -16.623 -38.283 1.00 39.72 234 ARG A C 1
ATOM 1771 O O . ARG A 1 234 ? 9.404 -17.229 -37.225 1.00 39.72 234 ARG A O 1
ATOM 1778 N N . ALA A 1 235 ? 8.308 -15.914 -38.688 1.00 39.19 235 ALA A N 1
ATOM 1779 C CA . ALA A 1 235 ? 6.890 -16.314 -38.600 1.00 39.19 235 ALA A CA 1
ATOM 1780 C C . ALA A 1 235 ? 6.014 -15.051 -38.724 1.00 39.19 235 ALA A C 1
ATOM 1782 O O . ALA A 1 235 ? 5.904 -14.252 -37.807 1.00 39.19 235 ALA A O 1
ATOM 1783 N N . ARG A 1 236 ? 5.557 -14.742 -39.939 1.00 40.59 236 ARG A N 1
ATOM 1784 C CA . ARG A 1 236 ? 4.190 -15.037 -40.415 1.00 40.59 236 ARG A CA 1
ATOM 1785 C C . ARG A 1 236 ? 3.119 -14.128 -39.789 1.00 40.59 236 ARG A C 1
ATOM 1787 O O . ARG A 1 236 ? 2.507 -14.435 -38.776 1.00 40.59 236 ARG A O 1
ATOM 1794 N N . THR A 1 237 ? 2.928 -13.005 -40.476 1.00 47.38 237 THR A N 1
ATOM 1795 C CA . THR A 1 237 ? 1.646 -12.362 -40.801 1.00 47.38 237 THR A CA 1
ATOM 1796 C C . THR A 1 237 ? 0.380 -12.991 -40.196 1.00 47.38 237 THR A C 1
ATOM 1798 O O . THR A 1 237 ? -0.052 -14.073 -40.593 1.00 47.38 237 THR A O 1
ATOM 1801 N N . ARG A 1 238 ? -0.313 -12.233 -39.337 1.00 41.44 238 ARG A N 1
ATOM 1802 C CA . ARG A 1 238 ? -1.777 -12.297 -39.231 1.00 41.44 238 ARG A CA 1
ATOM 1803 C C . ARG A 1 238 ? -2.371 -10.916 -39.486 1.00 41.44 238 ARG A C 1
ATOM 1805 O O . ARG A 1 238 ? -2.309 -10.011 -38.666 1.00 41.44 238 ARG A O 1
ATOM 1812 N N . THR A 1 239 ? -2.874 -10.823 -40.707 1.00 40.91 239 THR A N 1
ATOM 1813 C CA . THR A 1 239 ? -3.904 -9.947 -41.259 1.00 40.91 239 THR A CA 1
ATOM 1814 C C . THR A 1 239 ? -4.868 -9.326 -40.245 1.00 40.91 239 THR A C 1
ATOM 1816 O O . THR A 1 239 ? -5.582 -10.032 -39.534 1.00 40.91 239 THR A O 1
ATOM 1819 N N . ALA A 1 240 ? -4.974 -8.001 -40.302 1.00 42.47 240 ALA A N 1
ATOM 1820 C CA . ALA A 1 240 ? -6.234 -7.299 -40.099 1.00 42.47 240 ALA A CA 1
ATOM 1821 C C . ALA A 1 240 ? -7.165 -7.573 -41.294 1.00 42.47 240 ALA A C 1
ATOM 1823 O O . ALA A 1 240 ? -6.675 -7.588 -42.423 1.00 42.47 240 ALA A O 1
ATOM 1824 N N . THR A 1 241 ? -8.467 -7.783 -41.052 1.00 40.66 241 THR A N 1
ATOM 1825 C CA . THR A 1 241 ? -9.622 -7.121 -41.715 1.00 40.66 241 THR A CA 1
ATOM 1826 C C . THR A 1 241 ? -10.936 -7.928 -41.621 1.00 40.66 241 THR A C 1
ATOM 1828 O O . THR A 1 241 ? -10.980 -9.120 -41.899 1.00 40.66 241 THR A O 1
ATOM 1831 N N . THR A 1 242 ? -12.006 -7.190 -41.283 1.00 38.25 242 THR A N 1
ATOM 1832 C CA . THR A 1 242 ? -13.411 -7.344 -41.726 1.00 38.25 242 THR A CA 1
ATOM 1833 C C . THR A 1 242 ? -14.309 -8.424 -41.106 1.00 38.25 242 THR A C 1
ATOM 1835 O O . THR A 1 242 ? -14.165 -9.605 -41.386 1.00 38.25 242 THR A O 1
ATOM 1838 N N . SER A 1 243 ? -15.366 -7.978 -40.405 1.00 34.34 243 SER A N 1
ATOM 1839 C CA . SER A 1 243 ? -16.760 -8.379 -40.692 1.00 34.34 243 SER A CA 1
ATOM 1840 C C . SER A 1 243 ? -17.762 -7.627 -39.800 1.00 34.34 243 SER A C 1
ATOM 1842 O O . SER A 1 243 ? -18.034 -8.019 -38.668 1.00 34.34 243 SER A O 1
ATOM 1844 N N . MET A 1 244 ? -18.350 -6.566 -40.356 1.00 38.94 244 MET A N 1
ATOM 1845 C CA . MET A 1 244 ? -19.649 -6.025 -39.950 1.00 38.94 244 MET A CA 1
ATOM 1846 C C . MET A 1 244 ? -20.795 -7.025 -40.209 1.00 38.94 244 MET A C 1
ATOM 1848 O O . MET A 1 244 ? -20.694 -7.878 -41.085 1.00 38.94 244 MET A O 1
ATOM 1852 N N . SER A 1 245 ? -21.929 -6.769 -39.543 1.00 38.19 245 SER A N 1
ATOM 1853 C CA . SER A 1 245 ? -23.309 -7.169 -39.884 1.00 38.19 245 SER A CA 1
ATOM 1854 C C . SER A 1 245 ? -23.888 -8.445 -39.264 1.00 38.19 245 SER A C 1
ATOM 1856 O O . SER A 1 245 ? -23.597 -9.557 -39.698 1.00 38.19 245 SER A O 1
ATOM 1858 N N . ARG A 1 246 ? -24.838 -8.224 -38.338 1.00 41.78 246 ARG A N 1
ATOM 1859 C CA . ARG A 1 246 ? -26.194 -8.819 -38.166 1.00 41.78 246 ARG A CA 1
ATOM 1860 C C . ARG A 1 246 ? -26.586 -8.616 -36.687 1.00 41.78 246 ARG A C 1
ATOM 1862 O O . ARG A 1 246 ? -25.764 -8.871 -35.827 1.00 41.78 246 ARG A O 1
ATOM 1869 N N . ARG A 1 247 ? -27.786 -8.204 -36.279 1.00 42.84 247 ARG A N 1
ATOM 1870 C CA . ARG A 1 247 ? -29.069 -7.929 -36.937 1.00 42.84 247 ARG A CA 1
ATOM 1871 C C . ARG A 1 247 ? -29.946 -7.196 -35.911 1.00 42.84 247 ARG A C 1
ATOM 1873 O O . ARG A 1 247 ? -29.899 -7.516 -34.729 1.00 42.84 247 ARG A O 1
ATOM 1880 N N . LEU A 1 248 ? -30.745 -6.260 -36.406 1.00 45.34 248 LEU A N 1
ATOM 1881 C CA . LEU A 1 248 ? -31.942 -5.725 -35.761 1.00 45.34 248 LEU A CA 1
ATOM 1882 C C . LEU A 1 248 ? -33.041 -6.802 -35.653 1.00 45.34 248 LEU A C 1
ATOM 1884 O O . LEU A 1 248 ? -33.120 -7.687 -36.507 1.00 45.34 248 LEU A O 1
ATOM 1888 N N . GLY A 1 249 ? -33.899 -6.645 -34.643 1.00 39.31 249 GLY A N 1
ATOM 1889 C CA . GLY A 1 249 ? -35.170 -7.346 -34.397 1.00 39.31 249 GLY A CA 1
ATOM 1890 C C . GLY A 1 249 ? -35.457 -7.268 -32.890 1.00 39.31 249 GLY A C 1
ATOM 1891 O O . GLY A 1 249 ? -34.786 -7.959 -32.139 1.00 39.31 249 GLY A O 1
ATOM 1892 N N . ALA A 1 250 ? -36.177 -6.287 -32.334 1.00 42.03 250 ALA A N 1
ATOM 1893 C CA . ALA A 1 250 ? -37.567 -5.851 -32.547 1.00 42.03 250 ALA A CA 1
ATOM 1894 C C . ALA A 1 250 ? -38.614 -6.927 -32.185 1.00 42.03 250 ALA A C 1
ATOM 1896 O O . ALA A 1 250 ? -38.535 -8.031 -32.718 1.00 42.03 250 ALA A O 1
ATOM 1897 N N . ALA A 1 251 ? -39.593 -6.508 -31.359 1.00 40.41 251 ALA A N 1
ATOM 1898 C CA . ALA A 1 251 ? -40.791 -7.204 -30.841 1.00 40.41 251 ALA A CA 1
ATOM 1899 C C . ALA A 1 251 ? -40.546 -8.231 -29.704 1.00 40.41 251 ALA A C 1
ATOM 1901 O O . ALA A 1 251 ? -39.586 -8.985 -29.756 1.00 40.41 251 ALA A O 1
ATOM 1902 N N . ASP A 1 252 ? -41.343 -8.363 -28.637 1.00 38.00 252 ASP A N 1
ATOM 1903 C CA . ASP A 1 252 ? -42.602 -7.722 -28.244 1.00 38.00 252 ASP A CA 1
ATOM 1904 C C . ASP A 1 252 ? -42.902 -7.949 -26.743 1.00 38.00 252 ASP A C 1
ATOM 1906 O O . ASP A 1 252 ? -42.522 -8.952 -26.142 1.00 38.00 252 ASP A O 1
ATOM 1910 N N . LEU A 1 253 ? -43.613 -6.968 -26.187 1.00 46.91 253 LEU A N 1
ATOM 1911 C CA . LEU A 1 253 ? -44.674 -6.998 -25.168 1.00 46.91 253 LEU A CA 1
ATOM 1912 C C . LEU A 1 253 ? -45.013 -8.331 -24.454 1.00 46.91 253 LEU A C 1
ATOM 1914 O O . LEU A 1 253 ? -45.477 -9.272 -25.082 1.00 46.91 253 LEU A O 1
ATOM 1918 N N . THR A 1 254 ? -44.992 -8.322 -23.114 1.00 47.47 254 THR A N 1
ATOM 1919 C CA . THR A 1 254 ? -46.053 -8.851 -22.213 1.00 47.47 254 THR A CA 1
ATOM 1920 C C . THR A 1 254 ? -45.802 -8.264 -20.810 1.00 47.47 254 THR A C 1
ATOM 1922 O O . THR A 1 254 ? -44.756 -8.478 -20.212 1.00 47.47 254 THR A O 1
ATOM 1925 N N . SER A 1 255 ? -46.540 -7.253 -20.350 1.00 43.81 255 SER A N 1
ATOM 1926 C CA . SER A 1 255 ? -47.802 -7.353 -19.597 1.00 43.81 255 SER A CA 1
ATOM 1927 C C . SER A 1 255 ? -47.840 -8.465 -18.533 1.00 43.81 255 SER A C 1
ATOM 1929 O O . SER A 1 255 ? -48.124 -9.620 -18.824 1.00 43.81 255 SER A O 1
ATOM 1931 N N . ASN A 1 256 ? -47.685 -8.093 -17.255 1.00 44.62 256 ASN A N 1
ATOM 1932 C CA . ASN A 1 256 ? -48.481 -8.732 -16.206 1.00 44.62 256 ASN A CA 1
ATOM 1933 C C . ASN A 1 256 ? -48.811 -7.761 -15.063 1.00 44.62 256 ASN A C 1
ATOM 1935 O O . ASN A 1 256 ? -48.054 -7.549 -14.120 1.00 44.62 256 ASN A O 1
ATOM 1939 N N . SER A 1 257 ? -49.983 -7.153 -15.211 1.00 43.62 257 SER A N 1
ATOM 1940 C CA . SER A 1 257 ? -50.775 -6.486 -14.186 1.00 43.62 257 SER A CA 1
ATOM 1941 C C . SER A 1 257 ? -51.650 -7.506 -13.445 1.00 43.62 257 SER A C 1
ATOM 1943 O O . SER A 1 257 ? -52.353 -8.257 -14.122 1.00 43.62 257 SER A O 1
ATOM 1945 N N . LYS A 1 258 ? -51.679 -7.476 -12.104 1.00 47.69 258 LYS A N 1
ATOM 1946 C CA . LYS A 1 258 ? -52.773 -7.905 -11.183 1.00 47.69 258 LYS A CA 1
ATOM 1947 C C . LYS A 1 258 ? -52.217 -7.855 -9.744 1.00 47.69 258 LYS A C 1
ATOM 1949 O O . LYS A 1 258 ? -51.147 -8.397 -9.525 1.00 47.69 258 LYS A O 1
ATOM 1954 N N . GLY A 1 259 ? -52.826 -7.249 -8.724 1.00 43.47 259 GLY A N 1
ATOM 1955 C CA . GLY A 1 259 ? -54.095 -6.527 -8.553 1.00 43.47 259 GLY A CA 1
ATOM 1956 C C . GLY A 1 259 ? -53.882 -5.365 -7.561 1.00 43.47 259 GLY A C 1
ATOM 1957 O O . GLY A 1 259 ? -52.904 -5.353 -6.826 1.00 43.47 259 GLY A O 1
ATOM 1958 N N . LYS A 1 260 ? -54.619 -4.251 -7.642 1.00 44.66 260 LYS A N 1
ATOM 1959 C CA . LYS A 1 260 ? -56.009 -4.074 -7.180 1.00 44.66 260 LYS A CA 1
ATOM 1960 C C . LYS A 1 260 ? -56.236 -4.636 -5.773 1.00 44.66 260 LYS A C 1
ATOM 1962 O O . LYS A 1 260 ? -56.522 -5.814 -5.647 1.00 44.66 260 LYS A O 1
ATOM 1967 N N . GLU A 1 261 ? -56.255 -3.748 -4.783 1.00 50.09 261 GLU A N 1
ATOM 1968 C CA . GLU A 1 261 ? -57.462 -3.527 -3.987 1.00 50.09 261 GLU A CA 1
ATOM 1969 C C . GLU A 1 261 ? -57.534 -2.062 -3.543 1.00 50.09 261 GLU A C 1
ATOM 1971 O O . GLU A 1 261 ? -56.583 -1.481 -3.027 1.00 50.09 261 GLU A O 1
ATOM 1976 N N . ALA A 1 262 ? -58.676 -1.459 -3.853 1.00 46.91 262 ALA A N 1
ATOM 1977 C CA . ALA A 1 262 ? -59.065 -0.118 -3.478 1.00 46.91 262 ALA A CA 1
ATOM 1978 C C . ALA A 1 262 ? -59.910 -0.204 -2.207 1.00 46.91 262 ALA A C 1
ATOM 1980 O O . ALA A 1 262 ? -60.843 -1.004 -2.161 1.00 46.91 262 ALA A O 1
ATOM 1981 N N . ARG A 1 263 ? -59.666 0.675 -1.233 1.00 47.72 263 ARG A N 1
ATOM 1982 C CA . ARG A 1 263 ? -60.713 1.133 -0.316 1.00 47.72 263 ARG A CA 1
ATOM 1983 C C . ARG A 1 263 ? -60.593 2.634 -0.112 1.00 47.72 263 ARG A C 1
ATOM 1985 O O . ARG A 1 263 ? -59.727 3.132 0.594 1.00 47.72 263 ARG A O 1
ATOM 1992 N N . THR A 1 264 ? -61.498 3.320 -0.788 1.00 47.75 264 THR A N 1
ATOM 1993 C CA . THR A 1 264 ? -62.009 4.639 -0.459 1.00 47.75 264 THR A CA 1
ATOM 1994 C C . THR A 1 264 ? -62.681 4.597 0.915 1.00 47.75 264 THR A C 1
ATOM 1996 O O . THR A 1 264 ? -63.579 3.787 1.138 1.00 47.75 264 THR A O 1
ATOM 1999 N N . LEU A 1 265 ? -62.297 5.498 1.816 1.00 47.34 265 LEU A N 1
ATOM 2000 C CA . LEU A 1 265 ? -63.184 5.985 2.867 1.00 47.34 265 LEU A CA 1
ATOM 2001 C C . LEU A 1 265 ? -63.186 7.505 2.779 1.00 47.34 265 LEU A C 1
ATOM 2003 O O . LEU A 1 265 ? -62.158 8.163 2.912 1.00 47.34 265 LEU A O 1
ATOM 2007 N N . SER A 1 266 ? -64.362 8.021 2.456 1.00 49.44 266 SER A N 1
ATOM 2008 C CA . SER A 1 266 ? -64.689 9.431 2.396 1.00 49.44 266 SER A CA 1
ATOM 2009 C C . SER A 1 266 ? -65.527 9.798 3.619 1.00 49.44 266 SER A C 1
ATOM 2011 O O . SER A 1 266 ? -66.379 9.008 4.016 1.00 49.44 266 SER A O 1
ATOM 2013 N N . VAL A 1 267 ? -65.380 11.046 4.063 1.00 47.88 267 VAL A N 1
ATOM 2014 C CA . VAL A 1 267 ? -66.383 11.850 4.785 1.00 47.88 267 VAL A CA 1
ATOM 2015 C C . VAL A 1 267 ? -66.654 11.467 6.245 1.00 47.88 267 VAL A C 1
ATOM 2017 O O . VAL A 1 267 ? -67.508 10.647 6.561 1.00 47.88 267 VAL A O 1
ATOM 2020 N N . SER A 1 268 ? -65.956 12.174 7.131 1.00 46.88 268 SER A N 1
ATOM 2021 C CA . SER A 1 268 ? -66.373 12.741 8.428 1.00 46.88 268 SER A CA 1
ATOM 2022 C C . SER A 1 268 ? -65.168 13.620 8.806 1.00 46.88 268 SER A C 1
ATOM 2024 O O . SER A 1 268 ? -64.053 13.124 8.781 1.00 46.88 268 SER A O 1
ATOM 2026 N N . GLU A 1 269 ? -65.230 14.936 8.948 1.00 46.44 269 GLU A N 1
ATOM 2027 C CA . GLU A 1 269 ? -66.127 15.717 9.786 1.00 46.44 269 GLU A CA 1
ATOM 2028 C C . GLU A 1 269 ? -66.331 17.111 9.165 1.00 46.44 269 GLU A C 1
ATOM 2030 O O . GLU A 1 269 ? -65.383 17.811 8.815 1.00 46.44 269 GLU A O 1
ATOM 2035 N N . MET A 1 270 ? -67.599 17.502 9.029 1.00 42.47 270 MET A N 1
ATOM 2036 C CA . MET A 1 270 ? -68.006 18.879 9.279 1.00 42.47 270 MET A CA 1
ATOM 2037 C C . MET A 1 270 ? -68.074 19.025 10.799 1.00 42.47 270 MET A C 1
ATOM 2039 O O . MET A 1 270 ? -68.900 18.342 11.398 1.00 42.47 270 MET A O 1
ATOM 2043 N N . PHE A 1 271 ? -67.212 19.854 11.381 1.00 51.62 271 PHE A N 1
ATOM 2044 C CA . PHE A 1 271 ? -67.514 20.885 12.383 1.00 51.62 271 PHE A CA 1
ATOM 2045 C C . PHE A 1 271 ? -66.274 21.763 12.570 1.00 51.62 271 PHE A C 1
ATOM 2047 O O . PHE A 1 271 ? -65.161 21.201 12.659 1.00 51.62 271 PHE A O 1
#

Secondary structure (DSSP, 8-state):
-HHHHHHHHHHHHHHHHHHHHHHHHHHHHHHHHHHHHHHHHHHHHHHHHHHHHHHHHHHHHHHHHHHHHHHHHHHHHHHHHHHHHHHHHHHHHHHHHHHHHHHHHHHHHHHSPPPPTTS-HHHHHHHHHHHH-HHHHHHHHHHHHHHHTT-PPPPP--TT--S--HHHHHHHHHHHHHHHHHHHHHHHHHHHHHHHHHHHHHHHHS--PPP--------------PPPP------------------------------------------

pLDDT: mean 73.41, std 21.21, range [34.34, 98.44]

Foldseek 3Di:
DVVVVVVVVVVVVVVVVVVVVVVVVVVVVVVVVVVVVVVVVVVVVVVVVVVVVCVVVVVVVVVVVVVVVVVVVVVVVVVVVVVVVVVVVVVVVVVVVVVVVVVVVVVVVVPDPDPDPPDPPVVVVVVCCQPPDPVNVVVVVVCVVCVVVVNDDPDPDDVVPPDDDVVVVVVVVVVVVVVVVVVVVVVVVVVVVVVVVVVVVVVVPDDPDPPPPPPPPPPDPDDDDDDDDDDDDDDDDDDDDDDDDDDDDDDDDDDDDDDDDDDDDDDDDDD